Protein AF-X1U8H2-F1 (afdb_monomer)

Secondary structure (DSSP, 8-state):
-HHHHHHHHHIIIIIII-PPTT-TT-TTHHHHHHHHIIIIIIIHHHHHHHHHHHHHHHHHHHHHHHSSTTHHHHHHHHHHHHHHHHHHHHHTT---SSGGGHHHHHHHHHHHHHHHHHHHHHHHHHHHHSSSHHHHHHHHHHHHHHHHHHHHHHHH-TTSHHHHHHHHHGGG-HHHHHHHHHHHHHHHTHHHHHHHHHHHHHHHHHHHHHHHHHHHHHHTTTHHHHHHHHTHHHHHHHHHHHHHHTT--HHHHHHHHHHHT-

Mean predicted aligned error: 3.7 Å

Foldseek 3Di:
DQVVLVVQQCCCACPPVNHDRLALVRPSNVVNLVSCCVPLQPVVVVVLVCLQVVLLVQQLVCLPVPDPDRLSNVLLVQLLVQLVVLLVVLVVQLDDPDLVCNVVSLLSSLVSSLVSSLVVSQVSCCVRPVDCLLSQLLNLLQVLLNVLVVLVCQLQAPVHDLVVVLVVLCVVPDVSSVVSNVVSVVVSVPVSVVSLVVSCVRQCVRPNPSSNSSSSSSSCSNVSSVSVSSVQQSVLVSQLSVCNHVVHDVVSNVSSVSSNSD

Solvent-accessible surface area (backbone atoms only — not comparable to full-atom values): 12757 Å² total; per-residue (Å²): 109,24,72,63,22,40,55,50,33,47,46,49,29,46,69,70,68,64,42,62,78,45,34,74,86,46,85,32,38,67,50,22,54,53,10,34,53,56,42,62,38,52,42,46,54,52,50,55,49,49,56,47,53,50,26,36,51,52,18,26,56,43,13,54,74,76,34,84,70,59,50,35,38,47,49,52,55,52,46,44,55,49,10,48,53,27,12,60,57,12,54,79,56,48,65,68,97,44,74,93,43,38,62,62,17,51,49,47,15,47,52,49,13,47,53,47,38,50,55,52,38,42,53,51,20,35,75,67,64,76,35,58,36,55,20,55,5,22,47,38,20,30,52,41,42,53,50,42,50,57,54,48,46,47,57,67,31,73,88,31,68,58,32,45,50,26,59,59,29,44,80,77,34,68,69,46,23,51,54,42,46,52,50,51,57,61,57,61,49,56,59,50,51,49,46,51,54,51,31,44,54,52,5,31,74,49,36,37,73,44,9,38,30,36,10,50,34,26,39,48,28,37,41,64,37,52,51,53,59,58,50,45,36,53,53,26,42,42,50,27,38,50,34,46,49,68,66,52,62,68,70,57,38,58,51,23,54,58,49,39,73,100

Radius of gyration: 21.47 Å; Cα contacts (8 Å, |Δi|>4): 347; chains: 1; bounding box: 51×31×61 Å

Structure (mmCIF, N/CA/C/O backbone):
data_AF-X1U8H2-F1
#
_entry.id   AF-X1U8H2-F1
#
loop_
_atom_site.group_PDB
_atom_site.id
_atom_site.type_symbol
_atom_site.label_atom_id
_atom_site.label_alt_id
_atom_site.label_comp_id
_atom_site.label_asym_id
_atom_site.label_entity_id
_atom_site.label_seq_id
_atom_site.pdbx_PDB_ins_code
_atom_site.Cartn_x
_atom_site.Cartn_y
_atom_site.Cartn_z
_atom_site.occupancy
_atom_site.B_iso_or_equiv
_atom_site.auth_seq_id
_atom_site.auth_comp_id
_atom_site.auth_asym_id
_atom_site.auth_atom_id
_atom_site.pdbx_PDB_model_num
ATOM 1 N N . PHE A 1 1 ? -7.651 -17.122 9.909 1.00 93.56 1 PHE A N 1
ATOM 2 C CA . PHE A 1 1 ? -7.284 -17.336 11.320 1.00 93.56 1 PHE A CA 1
ATOM 3 C C . PHE A 1 1 ? -7.599 -16.071 12.105 1.00 93.56 1 PHE A C 1
ATOM 5 O O . PHE A 1 1 ? -8.637 -16.097 12.745 1.00 93.56 1 PHE A O 1
ATOM 12 N N . THR A 1 2 ? -6.837 -14.975 11.927 1.00 93.31 2 THR A N 1
ATOM 13 C CA . THR A 1 2 ? -7.058 -13.660 12.587 1.00 93.31 2 THR A CA 1
ATOM 14 C C . THR A 1 2 ? -8.527 -13.240 12.626 1.00 93.31 2 THR A C 1
ATOM 16 O O . THR A 1 2 ? -9.138 -13.312 13.679 1.00 93.31 2 THR A O 1
ATOM 19 N N . LYS A 1 3 ? -9.168 -13.002 11.473 1.00 94.81 3 LYS A N 1
ATOM 20 C CA . LYS A 1 3 ? -10.542 -12.471 11.436 1.00 94.81 3 LYS A CA 1
ATOM 21 C C . LYS A 1 3 ? -11.617 -13.350 12.091 1.00 94.81 3 LYS A C 1
ATOM 23 O O . LYS A 1 3 ? -12.703 -12.865 12.369 1.00 94.81 3 LYS A O 1
ATOM 28 N N . ALA A 1 4 ? -11.355 -14.640 12.316 1.00 96.31 4 ALA A N 1
ATOM 29 C CA . ALA A 1 4 ? -12.275 -15.485 13.079 1.00 96.31 4 ALA A CA 1
ATOM 30 C C . ALA A 1 4 ? -12.090 -15.315 14.597 1.00 96.31 4 ALA A C 1
ATOM 32 O O . ALA A 1 4 ? -13.070 -15.406 15.331 1.00 96.31 4 ALA A O 1
ATOM 33 N N . ALA A 1 5 ? -10.850 -15.098 15.048 1.00 95.56 5 ALA A N 1
ATOM 34 C CA . ALA A 1 5 ? -10.527 -14.813 16.441 1.00 95.56 5 ALA A CA 1
ATOM 35 C C . ALA A 1 5 ? -10.964 -13.392 16.820 1.00 95.56 5 ALA A C 1
ATOM 37 O O . ALA A 1 5 ? -11.770 -13.271 17.732 1.00 95.56 5 ALA A O 1
ATOM 38 N N . ASP A 1 6 ? -10.547 -12.397 16.039 1.00 95.25 6 ASP A N 1
ATOM 39 C CA . ASP A 1 6 ? -10.893 -10.969 16.124 1.00 95.25 6 ASP A CA 1
ATOM 40 C C . ASP A 1 6 ? -12.413 -10.760 16.286 1.00 95.25 6 ASP A C 1
ATOM 42 O O . ASP A 1 6 ? -12.907 -10.408 17.356 1.00 95.25 6 ASP A O 1
ATOM 46 N N . VAL A 1 7 ? -13.212 -11.177 15.291 1.00 96.38 7 VAL A N 1
ATOM 47 C CA . VAL A 1 7 ? -14.681 -11.032 15.334 1.00 96.38 7 VAL A CA 1
ATOM 48 C C . VAL A 1 7 ? -15.305 -11.729 16.552 1.00 96.38 7 VAL A C 1
ATOM 50 O O . VAL A 1 7 ? -16.282 -11.235 17.116 1.00 96.38 7 VAL A O 1
ATOM 53 N N . GLY A 1 8 ? -14.778 -12.886 16.959 1.00 96.69 8 GLY A N 1
ATOM 54 C CA . GLY A 1 8 ? -15.274 -13.609 18.130 1.00 96.69 8 GLY A CA 1
ATOM 55 C C . GLY A 1 8 ? -14.923 -12.913 19.446 1.00 96.69 8 GLY A C 1
ATOM 56 O O . GLY A 1 8 ? -15.779 -12.813 20.330 1.00 96.69 8 GLY A O 1
ATOM 57 N N . ALA A 1 9 ? -13.684 -12.430 19.566 1.00 96.25 9 ALA A N 1
ATOM 58 C CA . ALA A 1 9 ? -13.179 -11.711 20.724 1.00 96.25 9 ALA A CA 1
ATOM 59 C C . ALA A 1 9 ? -13.968 -10.415 20.928 1.00 96.25 9 ALA A C 1
ATOM 61 O O . ALA A 1 9 ? -14.499 -10.191 22.019 1.00 96.25 9 ALA A O 1
ATOM 62 N N . ASP A 1 10 ? -14.134 -9.638 19.863 1.00 96.19 10 ASP A N 1
ATOM 63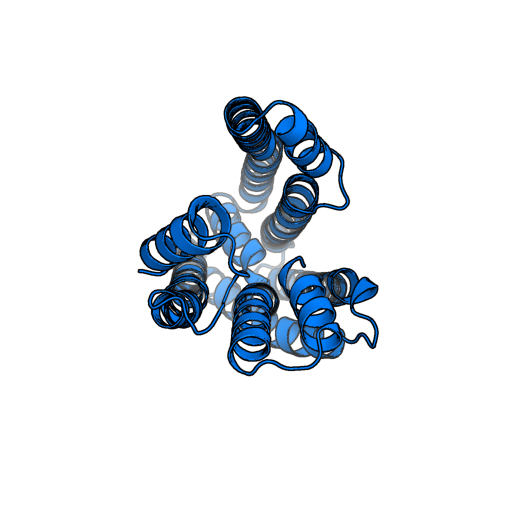 C CA . ASP A 1 10 ? -14.764 -8.326 19.898 1.00 96.19 10 ASP A CA 1
ATOM 64 C C . ASP A 1 10 ? -16.269 -8.383 20.143 1.00 96.19 10 ASP A C 1
ATOM 66 O O . ASP A 1 10 ? -16.792 -7.646 20.984 1.00 96.19 10 ASP A O 1
ATOM 70 N N . LEU A 1 11 ? -16.993 -9.275 19.460 1.00 96.06 11 LEU A N 1
ATOM 71 C CA . LEU A 1 11 ? -18.442 -9.377 19.645 1.00 96.06 11 LEU A CA 1
ATOM 72 C C . LEU A 1 11 ? -18.790 -9.838 21.064 1.00 96.06 11 LEU A C 1
ATOM 74 O O . LEU A 1 11 ? -19.571 -9.182 21.755 1.00 96.06 11 LEU A O 1
ATOM 78 N N . VAL A 1 12 ? -18.192 -10.936 21.531 1.00 96.88 12 VAL A N 1
ATOM 79 C CA . VAL A 1 12 ? -18.520 -11.473 22.859 1.00 96.88 12 VAL A CA 1
ATOM 80 C C . VAL A 1 12 ? -17.952 -10.579 23.962 1.00 96.88 12 VAL A C 1
ATOM 82 O O . VAL A 1 12 ? -18.632 -10.320 24.953 1.00 96.88 12 VAL A O 1
ATOM 85 N N . GLY A 1 13 ? -16.730 -10.070 23.797 1.00 96.06 13 GLY A N 1
ATOM 86 C CA . GLY A 1 13 ? -16.070 -9.217 24.781 1.00 96.06 13 GLY A CA 1
ATOM 87 C C . GLY A 1 13 ? -16.738 -7.851 24.912 1.00 96.06 13 GLY A C 1
ATOM 88 O O . GLY A 1 13 ? -17.293 -7.525 25.965 1.00 96.06 13 GLY A O 1
ATOM 89 N N . LYS A 1 14 ? -16.724 -7.060 23.835 1.00 96.00 14 LYS A N 1
ATOM 90 C CA . LYS A 1 14 ? -17.130 -5.647 23.868 1.00 96.00 14 LYS A CA 1
ATOM 91 C C . LYS A 1 14 ? -18.646 -5.480 23.824 1.00 96.00 14 LYS A C 1
ATOM 93 O O . LYS A 1 14 ? -19.180 -4.635 24.539 1.00 96.00 14 LYS A O 1
ATOM 98 N N . VAL A 1 15 ? -19.349 -6.264 23.000 1.00 95.44 15 VAL A N 1
ATOM 99 C CA . VAL A 1 15 ? -20.791 -6.061 22.751 1.00 95.44 15 VAL A CA 1
ATOM 100 C C . VAL A 1 15 ? -21.670 -6.832 23.736 1.00 95.44 15 VAL A C 1
A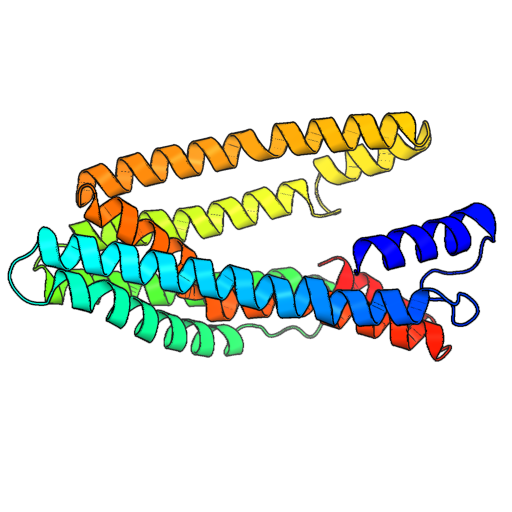TOM 102 O O . VAL A 1 15 ? -22.639 -6.268 24.244 1.00 95.44 15 VAL A O 1
ATOM 105 N N . GLU A 1 16 ? -21.359 -8.098 24.021 1.00 96.12 16 GLU A N 1
ATOM 106 C CA . GLU A 1 16 ? -22.197 -8.939 24.892 1.00 96.12 16 GLU A CA 1
ATOM 107 C C . GLU A 1 16 ? -21.811 -8.839 26.374 1.00 96.12 16 GLU A C 1
ATOM 109 O O . GLU A 1 16 ? -22.672 -8.607 27.225 1.00 96.12 16 GLU A O 1
ATOM 114 N N . ALA A 1 17 ? -20.525 -9.012 26.697 1.00 95.75 17 ALA A N 1
ATOM 115 C CA . ALA A 1 17 ? -20.037 -9.044 28.076 1.00 95.75 17 ALA A CA 1
ATOM 116 C C . ALA A 1 17 ? -19.679 -7.657 28.640 1.00 95.75 17 ALA A C 1
ATOM 118 O O . ALA A 1 17 ? -19.602 -7.501 29.861 1.00 95.75 17 ALA A O 1
ATOM 119 N N . GLY A 1 18 ? -19.457 -6.660 27.776 1.00 95.12 18 GLY A N 1
ATOM 120 C CA . GLY A 1 18 ? -19.079 -5.299 28.166 1.00 95.12 18 GLY A CA 1
ATOM 121 C C . GLY A 1 18 ? -17.711 -5.211 28.851 1.00 95.12 18 GLY A C 1
ATOM 122 O O . GLY A 1 18 ? -17.511 -4.350 29.711 1.00 95.12 18 GLY A O 1
ATOM 123 N N . ILE A 1 19 ? -16.794 -6.125 28.527 1.00 96.12 19 ILE A N 1
ATOM 124 C CA . ILE A 1 19 ? -15.397 -6.076 28.978 1.00 96.12 19 ILE A CA 1
ATOM 125 C C . ILE A 1 19 ? -14.537 -5.313 27.954 1.00 96.12 19 ILE A C 1
ATOM 127 O O . ILE A 1 19 ? -14.945 -5.212 26.794 1.00 96.12 19 ILE A O 1
ATOM 131 N N . PRO A 1 20 ? -13.385 -4.749 28.367 1.00 95.00 20 PRO A N 1
ATOM 132 C CA . PRO A 1 20 ? -12.454 -4.102 27.445 1.00 95.00 20 PRO A CA 1
ATOM 133 C C . PRO A 1 20 ? -12.028 -5.007 26.278 1.00 95.00 20 PRO A C 1
ATOM 135 O O . PRO A 1 20 ? -12.061 -6.236 26.376 1.00 95.00 20 PRO A O 1
ATOM 138 N N . GLU A 1 21 ? -11.624 -4.372 25.181 1.00 95.12 21 GLU A N 1
ATOM 139 C CA . GLU A 1 21 ? -10.883 -5.012 24.087 1.00 95.12 21 GLU A CA 1
ATOM 140 C C . GLU A 1 21 ? -9.570 -5.596 24.616 1.00 95.12 21 GLU A C 1
ATOM 142 O O . GLU A 1 21 ? -9.026 -5.042 25.561 1.00 95.12 21 GLU A O 1
ATOM 147 N N . ASP A 1 22 ? -9.101 -6.725 24.077 1.00 96.31 22 ASP A N 1
ATOM 148 C CA . ASP A 1 22 ? -7.906 -7.449 24.556 1.00 96.31 22 ASP A CA 1
ATOM 149 C C . ASP A 1 22 ? -7.898 -7.872 26.040 1.00 96.31 22 ASP A C 1
ATOM 151 O O . ASP A 1 22 ? -6.854 -8.203 26.614 1.00 96.31 22 ASP A O 1
ATOM 155 N N . ASP A 1 23 ? -9.058 -7.909 26.698 1.00 96.81 23 ASP A N 1
ATOM 156 C CA . ASP A 1 23 ? -9.115 -8.276 28.110 1.00 96.81 23 ASP A CA 1
ATOM 157 C C . ASP A 1 23 ? -8.651 -9.734 28.340 1.00 96.81 23 ASP A C 1
ATOM 159 O O . ASP A 1 23 ? -9.172 -10.665 27.713 1.00 96.81 23 ASP A O 1
ATOM 163 N N . PRO A 1 24 ? -7.754 -9.996 29.313 1.00 96.56 24 PRO A N 1
ATOM 164 C CA . PRO A 1 24 ? -7.183 -11.328 29.537 1.00 96.56 24 PRO A CA 1
ATOM 165 C C . PRO A 1 24 ? -8.201 -12.381 30.012 1.00 96.56 24 PRO A C 1
ATOM 167 O O . PRO A 1 24 ? -7.875 -13.566 30.104 1.00 96.56 24 PRO A O 1
ATOM 170 N N . ARG A 1 25 ? -9.431 -11.983 30.361 1.00 97.38 25 ARG A N 1
ATOM 171 C CA . ARG A 1 25 ? -10.546 -12.895 30.672 1.00 97.38 25 ARG A CA 1
ATOM 172 C C . ARG A 1 25 ? -11.165 -13.502 29.415 1.00 97.38 25 ARG A C 1
ATOM 174 O O . ARG A 1 25 ? -11.852 -14.518 29.527 1.00 97.38 25 ARG A O 1
ATOM 181 N N . ASN A 1 26 ? -10.963 -12.891 28.251 1.00 97.69 26 ASN A N 1
ATOM 182 C CA . ASN A 1 26 ? -11.510 -13.359 26.990 1.00 97.69 26 ASN A CA 1
ATOM 183 C C . ASN A 1 26 ? -10.578 -14.422 26.370 1.00 97.69 26 ASN A C 1
ATOM 185 O O . ASN A 1 26 ? -9.440 -14.117 26.013 1.00 97.69 26 ASN A O 1
ATOM 189 N N . PRO A 1 27 ? -11.030 -15.682 26.213 1.00 96.94 27 PRO A N 1
ATOM 190 C CA . PRO A 1 27 ? -10.173 -16.768 25.739 1.00 96.94 27 PRO A CA 1
ATOM 191 C C . PRO A 1 27 ? -9.756 -16.629 24.266 1.00 96.94 27 PRO A C 1
ATOM 193 O O . PRO A 1 27 ? -8.868 -17.358 23.826 1.00 96.94 27 PRO A O 1
ATOM 196 N N . ALA A 1 28 ? -10.391 -15.734 23.502 1.00 97.44 28 ALA A N 1
ATOM 197 C CA . ALA A 1 28 ? -10.074 -15.509 22.096 1.00 97.44 28 ALA A CA 1
ATOM 198 C C . ALA A 1 28 ? -8.883 -14.557 21.882 1.00 97.44 28 ALA A C 1
ATOM 200 O O . ALA A 1 28 ? -8.245 -14.650 20.838 1.00 97.44 28 ALA A O 1
ATOM 201 N N . VAL A 1 29 ? -8.517 -13.729 22.869 1.00 97.00 29 VAL A N 1
ATOM 202 C CA . VAL A 1 29 ? -7.510 -12.652 22.717 1.00 97.00 29 VAL A CA 1
ATOM 203 C C . VAL A 1 29 ? -6.130 -13.179 22.325 1.00 97.00 29 VAL A C 1
ATOM 205 O O . VAL A 1 29 ? -5.457 -12.612 21.473 1.00 97.00 29 VAL A O 1
ATOM 208 N N . ILE A 1 30 ? -5.712 -14.330 22.861 1.00 97.94 30 ILE A N 1
ATOM 209 C CA . ILE A 1 30 ? -4.441 -14.944 22.445 1.00 97.94 30 ILE A CA 1
ATOM 210 C C . ILE A 1 30 ? -4.477 -15.346 20.967 1.00 97.94 30 ILE A C 1
ATOM 212 O O . ILE A 1 30 ? -3.484 -15.191 20.264 1.00 97.94 30 ILE A O 1
ATOM 216 N N . ALA A 1 31 ? -5.601 -15.884 20.489 1.00 97.56 31 ALA A N 1
ATOM 217 C CA . ALA A 1 31 ? -5.742 -16.255 19.085 1.00 97.56 31 ALA A CA 1
ATOM 218 C C . ALA A 1 31 ? -5.853 -15.023 18.177 1.00 97.56 31 ALA A C 1
ATOM 220 O O . ALA A 1 31 ? -5.446 -15.105 17.022 1.00 97.56 31 ALA A O 1
ATOM 221 N N . ASP A 1 32 ? -6.375 -13.918 18.700 1.00 97.25 32 ASP A N 1
ATOM 222 C CA . ASP A 1 32 ? -6.458 -12.637 18.010 1.00 97.25 32 ASP A CA 1
ATOM 223 C C . ASP A 1 32 ? -5.061 -12.072 17.741 1.00 97.25 32 ASP A C 1
ATOM 225 O O . ASP A 1 32 ? -4.604 -12.081 16.602 1.00 97.25 32 ASP A O 1
ATOM 229 N N . ASN A 1 33 ? -4.290 -11.845 18.811 1.00 96.69 33 ASN A N 1
ATOM 230 C CA . ASN A 1 33 ? -2.924 -11.315 18.738 1.00 96.69 33 ASN A CA 1
ATOM 231 C C . ASN A 1 33 ? -1.976 -12.245 17.943 1.00 96.69 33 ASN A C 1
ATOM 233 O O . ASN A 1 33 ? -1.147 -11.817 17.136 1.00 96.69 33 ASN A O 1
ATOM 237 N N . VAL A 1 34 ? -2.096 -13.572 18.112 1.00 98.00 34 VAL A N 1
ATOM 238 C CA . VAL A 1 34 ? -1.373 -14.536 17.252 1.00 98.00 34 VAL A CA 1
ATOM 239 C C . VAL A 1 34 ? -1.808 -14.395 15.794 1.00 98.00 34 VAL A C 1
ATOM 241 O O . VAL A 1 34 ? -0.999 -14.560 14.879 1.00 98.00 34 VAL A O 1
ATOM 244 N N . GLY A 1 35 ? -3.085 -14.116 15.572 1.00 96.56 35 GLY A N 1
ATOM 245 C CA . GLY A 1 35 ? -3.668 -13.899 14.268 1.00 96.56 35 GLY A CA 1
ATOM 246 C C . GLY A 1 35 ? -3.012 -12.768 13.498 1.00 96.56 35 GLY A C 1
ATOM 247 O O . GLY A 1 35 ? -2.728 -12.996 12.323 1.00 96.56 35 GLY A O 1
ATOM 248 N N . ASP A 1 36 ? -2.721 -11.627 14.111 1.00 95.19 36 ASP A N 1
ATOM 249 C CA . ASP A 1 36 ? -2.144 -10.478 13.386 1.00 95.19 36 ASP A CA 1
ATOM 250 C C . ASP A 1 36 ? -0.726 -10.795 12.914 1.00 95.19 36 ASP A C 1
ATOM 252 O O . ASP A 1 36 ? -0.325 -10.481 11.797 1.00 95.19 36 ASP A O 1
ATOM 256 N N . ASN A 1 37 ? 0.026 -11.563 13.703 1.00 96.19 37 ASN A N 1
ATOM 257 C CA . ASN A 1 37 ? 1.333 -12.065 13.282 1.00 96.19 37 ASN A CA 1
ATOM 258 C C . ASN A 1 37 ? 1.220 -13.067 12.113 1.00 96.19 37 ASN A C 1
ATOM 260 O O . ASN A 1 37 ? 2.049 -13.083 11.199 1.00 96.19 37 ASN A O 1
ATOM 264 N N . VAL A 1 38 ? 0.206 -13.935 12.129 1.00 96.25 38 VAL A N 1
ATOM 265 C CA . VAL A 1 38 ? 0.021 -14.988 11.114 1.00 96.25 38 VAL A CA 1
ATOM 266 C C . VAL A 1 38 ? -0.568 -14.443 9.811 1.00 96.25 38 VAL A C 1
ATOM 268 O O . VAL A 1 38 ? -0.161 -14.864 8.729 1.00 96.25 38 VAL A O 1
ATOM 271 N N . GLY A 1 39 ? -1.560 -13.566 9.897 1.00 92.94 39 GLY A N 1
ATOM 272 C CA . GLY A 1 39 ? -2.249 -12.983 8.750 1.00 92.94 39 GLY A CA 1
ATOM 273 C C . GLY A 1 39 ? -1.571 -11.703 8.301 1.00 92.94 39 GLY A C 1
ATOM 274 O O . GLY A 1 39 ? -1.016 -11.642 7.203 1.00 92.94 39 GLY A O 1
ATOM 275 N N . ASP A 1 40 ? -1.585 -10.719 9.184 1.00 92.88 40 ASP A N 1
ATOM 276 C CA . ASP A 1 40 ? -1.332 -9.326 8.838 1.00 92.88 40 ASP A CA 1
ATOM 277 C C . ASP A 1 40 ? 0.171 -9.044 8.711 1.00 92.88 40 ASP A C 1
ATOM 279 O O . ASP A 1 40 ? 0.553 -8.158 7.964 1.00 92.88 40 ASP A O 1
ATOM 283 N N . ILE A 1 41 ? 1.042 -9.864 9.317 1.00 93.25 41 ILE A N 1
ATOM 284 C CA . ILE A 1 41 ? 2.493 -9.853 9.063 1.00 93.25 41 ILE A CA 1
ATOM 285 C C . ILE A 1 41 ? 2.900 -10.920 8.042 1.00 93.25 41 ILE A C 1
ATOM 287 O O . ILE A 1 41 ? 3.398 -10.596 6.962 1.00 93.25 41 ILE A O 1
ATOM 291 N N . ALA A 1 42 ? 2.736 -12.210 8.359 1.00 95.44 42 ALA A N 1
ATOM 292 C CA . ALA A 1 42 ? 3.293 -13.269 7.511 1.00 95.44 42 ALA A CA 1
ATOM 293 C C . ALA A 1 42 ? 2.578 -13.387 6.153 1.00 95.44 42 ALA A C 1
ATOM 295 O O . ALA A 1 42 ? 3.237 -13.598 5.131 1.00 95.44 42 ALA A O 1
ATOM 296 N N . GLY A 1 43 ? 1.251 -13.230 6.128 1.00 94.25 43 GLY A N 1
ATOM 297 C CA . GLY A 1 43 ? 0.458 -13.238 4.899 1.00 94.25 43 GLY A CA 1
ATOM 298 C C . GLY A 1 43 ? 0.759 -12.032 4.013 1.00 94.25 43 GLY A C 1
ATOM 299 O O . GLY A 1 43 ? 1.110 -12.213 2.848 1.00 94.25 43 GLY A O 1
ATOM 300 N N . MET A 1 44 ? 0.709 -10.822 4.578 1.00 94.31 44 MET A N 1
ATOM 301 C CA . MET A 1 44 ? 1.044 -9.578 3.867 1.00 94.31 44 MET A CA 1
ATOM 302 C C . MET A 1 44 ? 2.480 -9.588 3.323 1.00 94.31 44 MET A C 1
ATOM 304 O O . MET A 1 44 ? 2.712 -9.248 2.162 1.00 94.31 44 MET A O 1
ATOM 308 N N . GLY A 1 45 ? 3.449 -10.060 4.113 1.00 93.25 45 GLY A N 1
ATOM 309 C CA . GLY A 1 45 ? 4.836 -10.189 3.667 1.00 93.25 45 GLY A CA 1
ATOM 310 C C . GLY A 1 45 ? 4.994 -11.125 2.462 1.00 93.25 45 GLY A C 1
ATOM 311 O O . GLY A 1 45 ? 5.752 -10.821 1.538 1.00 93.25 45 GLY A O 1
ATOM 312 N N . ALA A 1 46 ? 4.263 -12.244 2.439 1.00 96.06 46 ALA A N 1
ATOM 313 C CA . ALA A 1 46 ? 4.265 -13.173 1.310 1.00 96.06 46 ALA A CA 1
ATOM 314 C C . ALA A 1 46 ? 3.557 -12.599 0.069 1.00 96.06 46 ALA A C 1
ATOM 316 O O . ALA A 1 46 ? 4.055 -12.785 -1.042 1.00 96.06 46 ALA A O 1
ATOM 317 N N . ASP A 1 47 ? 2.443 -11.887 0.254 1.00 95.81 47 ASP A N 1
ATOM 318 C CA . ASP A 1 47 ? 1.690 -11.215 -0.816 1.00 95.81 47 ASP A CA 1
ATOM 319 C C . ASP A 1 47 ? 2.557 -10.166 -1.531 1.00 95.81 47 ASP A C 1
ATOM 321 O O . ASP A 1 47 ? 2.786 -10.222 -2.744 1.00 95.81 47 ASP A O 1
ATOM 325 N N . LEU A 1 48 ? 3.172 -9.269 -0.760 1.00 94.44 48 LEU A N 1
ATOM 326 C CA . LEU A 1 48 ? 4.036 -8.227 -1.308 1.00 94.44 48 LEU A CA 1
ATOM 327 C C . LEU A 1 48 ? 5.309 -8.805 -1.948 1.00 94.44 48 LEU A C 1
ATOM 329 O O . LEU A 1 48 ? 5.769 -8.288 -2.971 1.00 94.44 48 LEU A O 1
ATOM 333 N N . PHE A 1 49 ? 5.861 -9.897 -1.407 1.00 94.88 49 PHE A N 1
ATOM 334 C CA . PHE A 1 49 ? 6.963 -10.621 -2.046 1.00 94.88 49 PHE A CA 1
ATOM 335 C C . PHE A 1 49 ? 6.562 -11.188 -3.414 1.00 94.88 49 PHE A C 1
ATOM 337 O O . PHE A 1 49 ? 7.310 -11.015 -4.381 1.00 94.88 49 PHE A O 1
ATOM 344 N N . GLU A 1 50 ? 5.397 -11.834 -3.512 1.00 97.12 50 GLU A N 1
ATOM 345 C CA . GLU A 1 50 ? 4.877 -12.379 -4.770 1.00 97.12 50 GLU A CA 1
ATOM 346 C C . GLU A 1 50 ? 4.659 -11.267 -5.796 1.00 97.12 50 GLU A C 1
ATOM 348 O O . GLU A 1 50 ? 5.225 -11.338 -6.888 1.00 97.12 50 GLU A O 1
ATOM 353 N N . SER A 1 51 ? 3.981 -10.184 -5.409 1.00 96.94 51 SER A N 1
ATOM 354 C CA . SER A 1 51 ? 3.737 -9.024 -6.272 1.00 96.94 51 SER A CA 1
ATOM 355 C C . SER A 1 51 ? 5.043 -8.412 -6.799 1.00 96.94 51 SER A C 1
ATOM 357 O O . SER A 1 51 ? 5.179 -8.086 -7.987 1.00 96.94 51 SER A O 1
ATOM 359 N N . TYR A 1 52 ? 6.053 -8.284 -5.933 1.00 96.19 52 TYR A N 1
ATOM 360 C CA . TYR A 1 52 ? 7.356 -7.728 -6.292 1.00 96.19 52 TYR A CA 1
ATOM 361 C C . TYR A 1 52 ? 8.118 -8.620 -7.265 1.00 96.19 52 TYR A C 1
ATOM 363 O O . TYR A 1 52 ? 8.519 -8.167 -8.341 1.00 96.19 52 TYR A O 1
ATOM 371 N N . VAL A 1 53 ? 8.277 -9.899 -6.927 1.00 97.38 53 VAL A N 1
ATOM 372 C CA . VAL A 1 53 ? 8.971 -10.871 -7.778 1.00 97.38 53 VAL A CA 1
ATOM 373 C C . VAL A 1 53 ? 8.229 -11.057 -9.101 1.00 97.38 53 VAL A C 1
ATOM 375 O O . VAL A 1 53 ? 8.863 -11.053 -10.157 1.00 97.38 53 VAL A O 1
ATOM 378 N N . GLY A 1 54 ? 6.899 -11.134 -9.072 1.00 98.06 54 GLY A N 1
ATOM 379 C CA . GLY A 1 54 ? 6.042 -11.242 -10.249 1.00 98.06 54 GLY A CA 1
ATOM 380 C C . GLY A 1 54 ? 6.223 -10.067 -11.209 1.00 98.06 54 GLY A C 1
ATOM 381 O O . GLY A 1 54 ? 6.430 -10.274 -12.408 1.00 98.06 54 GLY A O 1
ATOM 382 N N . SER A 1 55 ? 6.244 -8.831 -10.698 1.00 97.75 55 SER A N 1
ATOM 383 C CA . SER A 1 55 ? 6.470 -7.635 -11.527 1.00 97.75 55 SER A CA 1
ATOM 384 C C . SER A 1 55 ? 7.867 -7.606 -12.170 1.00 97.75 55 SER A C 1
ATOM 386 O O . SER A 1 55 ? 8.003 -7.266 -13.354 1.00 97.75 55 SER A O 1
ATOM 388 N N . ILE A 1 56 ? 8.904 -8.021 -11.432 1.00 98.19 56 ILE A N 1
ATOM 389 C CA . ILE A 1 56 ?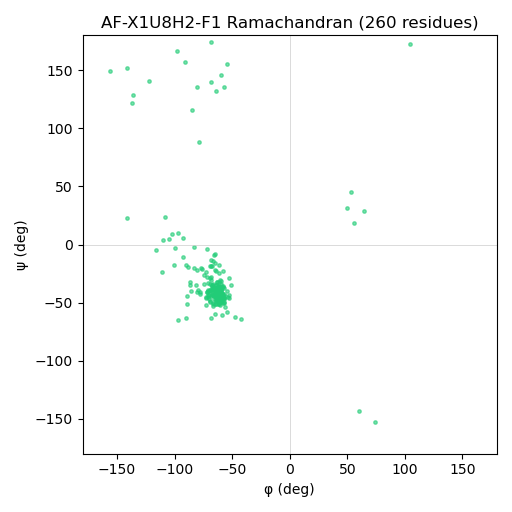 10.287 -8.102 -11.923 1.00 98.19 56 ILE A CA 1
ATOM 390 C C . ILE A 1 56 ? 10.406 -9.177 -13.004 1.00 98.19 56 ILE A C 1
ATOM 392 O O . ILE A 1 56 ? 10.911 -8.888 -14.089 1.00 98.19 56 ILE A O 1
ATOM 396 N N . ILE A 1 57 ? 9.908 -10.390 -12.747 1.00 98.06 57 ILE A N 1
ATOM 397 C CA . ILE A 1 57 ? 9.953 -11.506 -13.703 1.00 98.06 57 ILE A CA 1
ATOM 398 C C . ILE A 1 57 ? 9.170 -11.157 -14.972 1.00 98.06 57 ILE A C 1
ATOM 400 O O . ILE A 1 57 ? 9.676 -11.362 -16.074 1.00 98.06 57 ILE A O 1
ATOM 404 N N . SER A 1 58 ? 7.975 -10.574 -14.839 1.00 97.81 58 SER A N 1
ATOM 405 C CA . SER A 1 58 ? 7.167 -10.118 -15.977 1.00 97.81 58 SER A CA 1
ATOM 406 C C . SER A 1 58 ? 7.935 -9.114 -16.844 1.00 97.81 58 SER A C 1
ATOM 408 O O . SER A 1 58 ? 8.035 -9.272 -18.066 1.00 97.81 58 SER A O 1
ATOM 410 N N . SER A 1 59 ? 8.580 -8.134 -16.203 1.00 97.69 59 SER A N 1
ATOM 411 C CA . SER A 1 59 ? 9.430 -7.158 -16.890 1.00 97.69 59 SER A CA 1
ATOM 412 C C . SER A 1 59 ? 10.636 -7.813 -17.560 1.00 97.69 59 SER A C 1
ATOM 414 O O . SER A 1 59 ? 10.949 -7.476 -18.697 1.00 97.69 59 SER A O 1
ATOM 416 N N . MET A 1 60 ? 11.292 -8.777 -16.909 1.00 98.12 60 MET A N 1
ATOM 417 C CA . MET A 1 60 ? 12.431 -9.504 -17.476 1.00 98.12 60 MET A CA 1
ATOM 418 C C . MET A 1 60 ? 12.043 -10.313 -18.714 1.00 98.12 60 MET A C 1
ATOM 420 O O . MET A 1 60 ? 12.749 -10.254 -19.719 1.00 98.12 60 MET A O 1
ATOM 424 N N . ILE A 1 61 ? 10.925 -11.043 -18.666 1.00 97.69 61 ILE A N 1
ATOM 425 C CA . ILE A 1 61 ? 10.443 -11.851 -19.795 1.00 97.69 61 ILE A CA 1
ATOM 426 C C . ILE A 1 61 ? 10.154 -10.946 -20.994 1.00 97.69 61 ILE A C 1
ATOM 428 O O . ILE A 1 61 ? 10.675 -11.180 -22.084 1.00 97.69 61 ILE A O 1
ATOM 432 N N . LEU A 1 62 ? 9.390 -9.868 -20.795 1.00 96.88 62 LEU A N 1
ATOM 433 C CA . LEU A 1 62 ? 9.114 -8.901 -21.860 1.00 96.88 62 LEU A CA 1
ATOM 434 C C . LEU A 1 62 ? 10.390 -8.203 -22.340 1.00 96.88 62 LEU A C 1
ATOM 436 O O . LEU A 1 62 ? 10.570 -7.994 -23.537 1.00 96.88 62 LEU A O 1
ATOM 440 N N . GLY A 1 63 ? 11.298 -7.884 -21.421 1.00 96.19 63 GLY A N 1
ATOM 441 C CA . GLY A 1 63 ? 12.582 -7.263 -21.712 1.00 96.19 63 GLY A CA 1
ATOM 442 C C . GLY A 1 63 ? 13.476 -8.127 -22.598 1.00 96.19 63 GLY A C 1
ATOM 443 O O . GLY A 1 63 ? 14.085 -7.604 -23.527 1.00 96.19 63 GLY A O 1
ATOM 444 N N . GLY A 1 64 ? 13.524 -9.437 -22.348 1.00 95.75 64 GLY A N 1
ATOM 445 C CA . GLY A 1 64 ? 14.291 -10.395 -23.149 1.00 95.75 64 GLY A CA 1
ATOM 446 C C . GLY A 1 64 ? 13.683 -10.692 -24.522 1.00 95.75 64 GLY A C 1
ATOM 447 O O . GLY A 1 64 ? 14.407 -11.082 -25.432 1.00 95.75 64 GLY A O 1
ATOM 448 N N . LEU A 1 65 ? 12.372 -10.492 -24.690 1.00 95.25 65 LEU A N 1
ATOM 449 C CA . LEU A 1 65 ? 11.685 -10.671 -25.974 1.00 95.25 65 LEU A CA 1
ATOM 450 C C . LEU A 1 65 ? 11.730 -9.417 -26.858 1.00 95.25 65 LEU A C 1
ATOM 452 O O . LEU A 1 65 ? 11.765 -9.531 -28.080 1.00 95.25 65 LEU A O 1
ATOM 456 N N . LEU A 1 66 ? 11.681 -8.228 -26.253 1.00 94.25 66 LEU A N 1
ATOM 457 C CA . LEU A 1 66 ? 11.491 -6.961 -26.970 1.00 94.25 66 LEU A CA 1
ATOM 458 C C . LEU A 1 66 ? 12.784 -6.172 -27.199 1.00 94.25 66 LEU A C 1
ATOM 460 O O . LEU A 1 66 ? 12.801 -5.275 -28.040 1.00 94.25 66 LEU A O 1
ATOM 464 N N . PHE A 1 67 ? 13.858 -6.469 -26.464 1.00 92.56 67 PHE A N 1
ATOM 465 C CA . PHE A 1 67 ? 15.133 -5.768 -26.594 1.00 92.56 67 PHE A CA 1
ATOM 466 C C . PHE A 1 67 ? 16.265 -6.729 -26.936 1.00 92.56 67 PHE A C 1
ATOM 468 O O . PHE A 1 67 ? 16.374 -7.813 -26.378 1.00 92.56 67 PHE A O 1
ATOM 475 N N . GLU A 1 68 ? 17.167 -6.280 -27.806 1.00 85.62 68 GLU A N 1
ATOM 476 C CA . GLU A 1 68 ? 18.406 -7.005 -28.079 1.00 85.62 68 GLU A CA 1
ATOM 477 C C . GLU A 1 68 ? 19.349 -6.984 -26.866 1.00 85.62 68 GLU A C 1
ATOM 479 O O . GLU A 1 68 ? 19.529 -5.951 -26.205 1.00 85.62 68 GLU A O 1
ATOM 484 N N . GLY A 1 69 ? 19.992 -8.125 -26.609 1.00 88.12 69 GLY A N 1
ATOM 485 C CA . GLY A 1 69 ? 20.925 -8.307 -25.500 1.00 88.12 69 GLY A CA 1
ATOM 486 C C . GLY A 1 69 ? 20.229 -8.408 -24.140 1.00 88.12 69 GLY A C 1
ATOM 487 O O . GLY A 1 69 ? 19.091 -8.847 -24.026 1.00 88.12 69 GLY A O 1
ATOM 488 N N . THR A 1 70 ? 20.930 -8.016 -23.076 1.00 92.69 70 THR A N 1
ATOM 489 C CA . THR A 1 70 ? 20.464 -8.205 -21.690 1.00 92.69 70 THR A CA 1
ATOM 490 C C . THR A 1 70 ? 19.842 -6.956 -21.069 1.00 92.69 70 THR A C 1
ATOM 492 O O . THR A 1 70 ? 19.347 -7.021 -19.947 1.00 92.69 70 THR A O 1
ATOM 495 N N . LYS A 1 71 ? 19.822 -5.813 -21.768 1.00 93.38 71 LYS A N 1
ATOM 496 C CA . LYS A 1 71 ? 19.410 -4.514 -21.197 1.00 93.38 71 LYS A CA 1
ATOM 497 C C . LYS A 1 71 ? 17.981 -4.504 -20.634 1.00 93.38 71 LYS A C 1
ATOM 499 O O . LYS A 1 71 ? 17.772 -3.991 -19.538 1.00 93.38 71 LYS A O 1
ATOM 504 N N . GLY A 1 72 ? 17.024 -5.120 -21.335 1.00 93.44 72 GLY A N 1
ATOM 505 C CA . GLY A 1 72 ? 15.630 -5.236 -20.885 1.00 93.44 72 GLY A CA 1
ATOM 506 C C . GLY A 1 72 ? 15.454 -6.169 -19.683 1.00 93.44 72 GLY A C 1
ATOM 507 O O . GLY A 1 72 ? 14.582 -5.958 -18.852 1.00 93.44 72 GLY A O 1
ATOM 508 N N . VAL A 1 73 ? 16.320 -7.174 -19.550 1.00 97.19 73 VAL A N 1
ATOM 509 C CA . VAL A 1 73 ? 16.320 -8.101 -18.408 1.00 97.19 73 VAL A CA 1
ATOM 510 C C . VAL A 1 73 ? 17.010 -7.470 -17.195 1.00 97.19 73 VAL A C 1
ATOM 512 O O . VAL A 1 73 ? 16.555 -7.614 -16.064 1.00 97.19 73 VAL A O 1
ATOM 515 N N . MET A 1 74 ? 18.104 -6.739 -17.419 1.00 96.88 74 MET A N 1
ATOM 516 C CA . MET A 1 74 ? 18.912 -6.140 -16.355 1.00 96.88 74 MET A CA 1
ATOM 517 C C . MET A 1 74 ? 18.252 -4.925 -15.707 1.00 96.88 74 MET A C 1
ATOM 519 O O . MET A 1 74 ? 18.442 -4.711 -14.513 1.00 96.88 74 MET A O 1
ATOM 523 N N . PHE A 1 75 ? 17.491 -4.125 -16.457 1.00 97.69 75 PHE A N 1
ATOM 524 C CA . PHE A 1 75 ? 16.881 -2.906 -15.923 1.00 97.69 75 PHE A CA 1
ATOM 525 C C . PHE A 1 75 ? 15.996 -3.143 -14.682 1.00 97.69 75 PHE A C 1
ATOM 527 O O . PHE A 1 75 ? 16.275 -2.503 -13.668 1.00 97.69 75 PHE A O 1
ATOM 534 N N . PRO A 1 76 ? 14.984 -4.039 -14.685 1.00 97.88 76 PRO A N 1
ATOM 535 C CA . PRO A 1 76 ? 14.146 -4.252 -13.501 1.00 97.88 76 PRO A CA 1
ATOM 536 C C . PRO A 1 76 ? 14.937 -4.806 -12.304 1.00 97.88 76 PRO A C 1
ATOM 538 O O . PRO A 1 76 ? 14.651 -4.432 -11.172 1.00 97.88 76 PRO A O 1
ATOM 541 N N . LEU A 1 77 ? 15.978 -5.617 -12.536 1.00 97.75 77 LEU A N 1
ATOM 542 C CA . LEU A 1 77 ? 16.859 -6.130 -11.476 1.00 97.75 77 LEU A CA 1
ATOM 543 C C . LEU A 1 77 ? 17.708 -5.024 -10.836 1.00 97.75 77 LEU A C 1
ATOM 545 O O . LEU A 1 77 ? 17.837 -4.955 -9.615 1.00 97.75 77 LEU A O 1
ATOM 549 N N . LEU A 1 78 ? 18.284 -4.143 -11.657 1.00 97.88 78 LEU A N 1
ATOM 550 C CA . LEU A 1 78 ? 19.068 -3.008 -11.172 1.00 97.88 78 LEU A CA 1
ATOM 551 C C . LEU A 1 78 ? 18.179 -1.988 -10.463 1.00 97.88 78 LEU A C 1
ATOM 553 O O . LEU A 1 78 ? 18.566 -1.471 -9.419 1.00 97.88 78 LEU A O 1
ATOM 557 N N . LEU A 1 79 ? 16.978 -1.738 -10.988 1.00 97.94 79 LEU A N 1
ATOM 558 C CA . LEU A 1 79 ? 15.997 -0.871 -10.348 1.00 97.94 79 LEU A CA 1
ATOM 559 C C . LEU A 1 79 ? 15.587 -1.419 -8.975 1.00 97.94 79 LEU A C 1
ATOM 561 O O . LEU A 1 79 ? 15.581 -0.662 -8.012 1.00 97.94 79 LEU A O 1
ATOM 565 N N . ALA A 1 80 ? 15.323 -2.724 -8.873 1.00 97.44 80 ALA A N 1
ATOM 566 C CA . ALA A 1 80 ? 15.038 -3.418 -7.619 1.00 97.44 80 ALA A CA 1
ATOM 567 C C . ALA A 1 80 ? 16.190 -3.295 -6.604 1.00 97.44 80 ALA A C 1
ATOM 569 O O . ALA A 1 80 ? 15.973 -2.954 -5.440 1.00 97.44 80 ALA A O 1
ATOM 570 N N . ALA A 1 81 ? 17.434 -3.510 -7.045 1.00 97.38 81 ALA A N 1
ATOM 571 C CA . ALA A 1 81 ? 18.618 -3.365 -6.197 1.00 97.38 81 ALA A CA 1
ATOM 572 C C . ALA A 1 81 ? 18.810 -1.917 -5.708 1.00 97.38 81 ALA A C 1
ATOM 574 O O . ALA A 1 81 ? 19.045 -1.682 -4.521 1.00 97.38 81 ALA A O 1
ATOM 575 N N . CYS A 1 82 ? 18.660 -0.933 -6.600 1.00 96.81 82 CYS A N 1
ATOM 576 C CA . CYS A 1 82 ? 18.675 0.481 -6.229 1.00 96.81 82 CYS A CA 1
ATOM 577 C C . CYS A 1 82 ? 17.528 0.822 -5.273 1.00 96.81 82 CYS A C 1
ATOM 579 O O . CYS A 1 82 ? 17.748 1.541 -4.304 1.00 96.81 82 CYS A O 1
ATOM 581 N N . GLY A 1 83 ? 16.333 0.285 -5.512 1.00 96.75 83 GLY A N 1
ATOM 582 C CA . GLY A 1 83 ? 15.142 0.462 -4.687 1.00 96.75 83 GLY A CA 1
ATOM 583 C C . GLY A 1 83 ? 15.324 -0.014 -3.250 1.00 96.75 83 GLY A C 1
ATOM 584 O O . GLY A 1 83 ? 14.990 0.708 -2.308 1.00 96.75 83 GLY A O 1
ATOM 585 N N . ALA A 1 84 ? 15.962 -1.172 -3.065 1.00 96.56 84 ALA A N 1
ATOM 586 C CA . ALA A 1 84 ? 16.337 -1.674 -1.745 1.00 96.56 84 ALA A CA 1
ATOM 587 C C . ALA A 1 84 ? 17.285 -0.705 -1.015 1.00 96.56 84 ALA A C 1
ATOM 589 O O . ALA A 1 84 ? 17.034 -0.341 0.134 1.00 96.56 84 ALA A O 1
ATOM 590 N N . ILE A 1 85 ? 18.329 -0.213 -1.693 1.00 97.31 85 ILE A N 1
ATOM 591 C CA . ILE A 1 85 ? 19.265 0.771 -1.119 1.00 97.31 85 ILE A CA 1
ATOM 592 C C . ILE A 1 85 ? 18.543 2.085 -0.785 1.00 97.31 85 ILE A C 1
ATOM 594 O O . ILE A 1 85 ? 18.734 2.636 0.298 1.00 97.31 85 ILE A O 1
ATOM 598 N N . CYS A 1 86 ? 17.687 2.578 -1.682 1.00 97.06 86 CYS A N 1
ATOM 599 C CA . CYS A 1 86 ? 16.904 3.797 -1.469 1.00 97.06 86 CYS A CA 1
ATOM 600 C C . CYS A 1 86 ? 15.955 3.657 -0.275 1.00 97.06 86 CYS A C 1
ATOM 602 O O . CYS A 1 86 ? 15.845 4.591 0.515 1.00 97.06 86 CYS A O 1
ATOM 604 N N . SER A 1 87 ? 15.330 2.488 -0.109 1.00 95.88 87 SER A N 1
ATOM 605 C CA . SER A 1 87 ? 14.465 2.181 1.035 1.00 95.88 87 SER A CA 1
ATOM 606 C C . SER A 1 87 ? 15.257 2.188 2.343 1.00 95.88 87 SER A C 1
ATOM 608 O O . SER A 1 87 ? 14.840 2.840 3.296 1.00 95.88 87 SER A O 1
ATOM 610 N N . ILE A 1 88 ? 16.442 1.559 2.375 1.00 96.00 88 ILE A N 1
ATOM 611 C CA . ILE A 1 88 ? 17.350 1.599 3.538 1.00 96.00 88 ILE A CA 1
ATOM 612 C C . ILE A 1 88 ? 17.745 3.040 3.872 1.00 96.00 88 ILE A C 1
ATOM 614 O O . ILE A 1 88 ? 17.769 3.419 5.037 1.00 96.00 88 ILE A O 1
ATOM 618 N N . ILE A 1 89 ? 18.044 3.870 2.871 1.00 95.69 89 ILE A N 1
ATOM 619 C CA . ILE A 1 89 ? 18.345 5.286 3.113 1.00 95.69 89 ILE A CA 1
ATOM 620 C C . ILE A 1 89 ? 17.114 6.002 3.679 1.00 95.69 89 ILE A C 1
ATOM 622 O O . ILE A 1 89 ? 17.238 6.776 4.628 1.00 95.69 89 ILE A O 1
ATOM 626 N N . GLY A 1 90 ? 15.931 5.729 3.128 1.00 94.06 90 GLY A N 1
ATOM 627 C CA . GLY A 1 90 ? 14.668 6.317 3.554 1.00 94.06 90 GLY A CA 1
ATOM 628 C C . GLY A 1 90 ? 14.327 6.046 5.017 1.00 94.06 90 GLY A C 1
ATOM 629 O O . GLY A 1 90 ? 13.820 6.949 5.685 1.00 94.06 90 GLY A O 1
ATOM 630 N N . THR A 1 91 ? 14.637 4.859 5.554 1.00 92.75 91 THR A N 1
ATOM 631 C CA . THR A 1 91 ? 14.320 4.524 6.960 1.00 92.75 91 THR A CA 1
ATOM 632 C C . THR A 1 91 ? 15.026 5.454 7.942 1.00 92.75 91 THR A C 1
ATOM 634 O O . THR A 1 91 ? 14.439 5.844 8.949 1.00 92.75 91 THR A O 1
ATOM 637 N N . PHE A 1 92 ? 16.229 5.944 7.622 1.00 93.06 92 PHE A N 1
ATOM 638 C CA . PHE A 1 92 ? 16.932 6.920 8.465 1.00 93.06 92 PHE A CA 1
ATOM 639 C C . PHE A 1 92 ? 16.219 8.279 8.577 1.00 93.06 92 PHE A C 1
ATOM 641 O O . PHE A 1 92 ? 16.548 9.066 9.477 1.00 93.06 92 PHE A O 1
ATOM 648 N N . PHE A 1 93 ? 15.259 8.569 7.692 1.00 91.38 93 PHE A N 1
ATOM 649 C CA . PHE A 1 93 ? 14.432 9.778 7.720 1.00 91.38 93 PHE A CA 1
ATOM 650 C C . PHE A 1 93 ? 13.112 9.595 8.481 1.00 91.38 93 PHE A C 1
ATOM 652 O O . PHE A 1 93 ? 12.468 10.602 8.793 1.00 91.38 93 PHE A O 1
ATOM 659 N N . VAL A 1 94 ? 12.742 8.359 8.833 1.00 90.06 94 VAL A N 1
ATOM 660 C CA . VAL A 1 94 ? 11.586 8.052 9.686 1.00 90.06 94 VAL A CA 1
ATOM 661 C C . VAL A 1 94 ? 11.986 8.296 11.140 1.00 90.06 94 VAL A C 1
ATOM 663 O O . VAL A 1 94 ? 12.513 7.429 11.832 1.00 90.06 94 VAL A O 1
ATOM 666 N N . LYS A 1 95 ? 11.814 9.538 11.599 1.00 85.12 95 LYS A N 1
ATOM 667 C CA . LYS A 1 95 ? 12.126 9.951 12.973 1.00 85.12 95 LYS A CA 1
ATOM 668 C C . LYS A 1 95 ? 11.027 10.850 13.510 1.00 85.12 95 LYS A C 1
ATOM 670 O O . LYS A 1 95 ? 10.800 11.934 12.977 1.00 85.12 95 LYS A O 1
ATOM 675 N N . THR A 1 96 ? 10.414 10.445 14.615 1.00 83.56 96 THR A N 1
ATOM 676 C CA . THR A 1 96 ? 9.502 11.289 15.388 1.00 83.56 96 THR A CA 1
ATOM 677 C C . THR A 1 96 ? 9.703 11.063 16.885 1.00 83.56 96 THR A C 1
ATOM 679 O O . THR A 1 96 ? 10.142 9.999 17.310 1.00 83.56 96 THR A O 1
ATOM 682 N N . LYS A 1 97 ? 9.408 12.092 17.684 1.00 76.69 97 LYS A N 1
ATOM 683 C CA . LYS A 1 97 ? 9.301 12.008 19.152 1.00 76.69 97 LYS A CA 1
ATOM 684 C C . LYS A 1 97 ? 7.855 12.161 19.635 1.00 76.69 97 LYS A C 1
ATOM 686 O O . LYS A 1 97 ? 7.619 12.275 20.830 1.00 76.69 97 LYS A O 1
ATOM 691 N N . SER A 1 98 ? 6.909 12.266 18.704 1.00 79.81 98 SER A N 1
ATOM 692 C CA . SER A 1 98 ? 5.497 12.505 18.977 1.00 79.81 98 SER A CA 1
ATOM 693 C C . SER A 1 98 ? 4.654 11.591 18.100 1.00 79.81 98 SER A C 1
ATOM 695 O O . SER A 1 98 ? 4.824 11.596 16.879 1.00 79.81 98 SER A O 1
ATOM 697 N N . GLU A 1 99 ? 3.732 10.866 18.728 1.00 75.38 99 GLU A N 1
ATOM 698 C CA . GLU A 1 99 ? 2.749 9.992 18.071 1.00 75.38 99 GLU A CA 1
ATOM 699 C C . GLU A 1 99 ? 1.968 10.737 16.982 1.00 75.38 99 GLU A C 1
ATOM 701 O O . GLU A 1 99 ? 1.890 10.282 15.850 1.00 75.38 99 GLU A O 1
ATOM 706 N N . LYS A 1 100 ? 1.540 11.978 17.258 1.00 75.25 100 LYS A N 1
ATOM 707 C CA . LYS A 1 100 ? 0.793 12.825 16.304 1.00 75.25 100 LYS A CA 1
ATOM 708 C C . LYS A 1 100 ? 1.515 13.087 14.980 1.00 75.25 100 LYS A C 1
ATOM 710 O O . LYS A 1 100 ? 0.885 13.462 14.000 1.00 75.25 100 LYS A O 1
ATOM 715 N N . ASN A 1 101 ? 2.841 12.969 14.966 1.00 82.94 101 ASN A N 1
ATOM 716 C CA . ASN A 1 101 ? 3.663 13.201 13.780 1.00 82.94 101 ASN A CA 1
ATOM 717 C C . ASN A 1 101 ? 4.175 11.900 13.156 1.00 82.94 101 ASN A C 1
ATOM 719 O O . ASN A 1 101 ? 4.976 11.964 12.223 1.00 82.94 101 ASN A O 1
ATOM 723 N N . LEU A 1 102 ? 3.766 10.739 13.671 1.00 85.25 102 LEU A N 1
ATOM 724 C CA . LEU A 1 102 ? 4.249 9.454 13.193 1.00 85.25 102 LEU A CA 1
ATOM 725 C C . LEU A 1 102 ? 3.854 9.207 11.741 1.00 85.25 102 LEU A C 1
ATOM 727 O O . LEU A 1 102 ? 4.735 8.949 10.925 1.00 85.25 102 LEU A O 1
ATOM 731 N N . HIS A 1 103 ? 2.582 9.415 11.404 1.00 84.56 103 HIS A N 1
ATOM 732 C CA . HIS A 1 103 ? 2.094 9.298 10.029 1.00 84.56 103 HIS A CA 1
ATOM 733 C C . HIS A 1 103 ? 2.914 10.141 9.041 1.00 84.56 103 HIS A C 1
ATOM 735 O O . HIS A 1 103 ? 3.396 9.6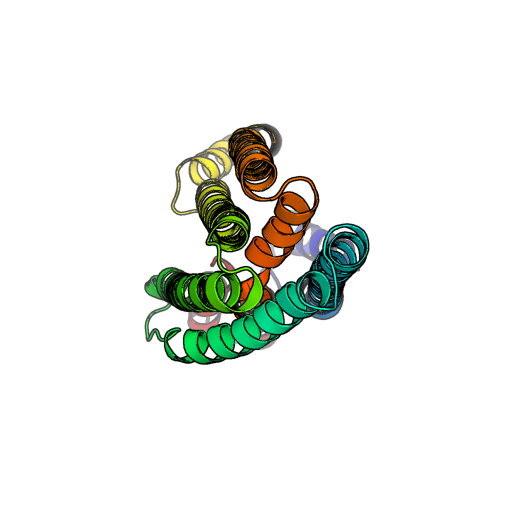71 8.008 1.00 84.56 103 HIS A O 1
ATOM 741 N N . ASN A 1 104 ? 3.181 11.396 9.416 1.00 86.75 104 ASN A N 1
ATOM 742 C CA . ASN A 1 104 ? 4.014 12.304 8.629 1.00 86.75 104 ASN A CA 1
ATOM 743 C C . ASN A 1 104 ? 5.466 11.811 8.513 1.00 86.75 104 ASN A C 1
ATOM 745 O O . ASN A 1 104 ? 6.107 12.024 7.484 1.00 86.75 104 ASN A O 1
ATOM 749 N N . ALA A 1 105 ? 6.007 11.167 9.550 1.00 90.50 105 ALA A N 1
ATOM 750 C CA . ALA A 1 105 ? 7.353 10.600 9.526 1.00 90.50 105 ALA A CA 1
ATOM 751 C C . ALA A 1 105 ? 7.446 9.376 8.598 1.00 90.50 105 ALA A C 1
ATOM 753 O O . ALA A 1 105 ? 8.394 9.295 7.814 1.00 90.50 105 ALA A O 1
ATOM 754 N N . LEU A 1 106 ? 6.457 8.477 8.638 1.00 90.12 106 LEU A N 1
ATOM 755 C CA . LEU A 1 106 ? 6.346 7.308 7.754 1.00 90.12 106 LEU A CA 1
ATOM 756 C C . LEU A 1 106 ? 6.168 7.744 6.290 1.00 90.12 106 LEU A C 1
ATOM 758 O O . LEU A 1 106 ? 6.910 7.317 5.399 1.00 90.12 106 LEU A O 1
ATOM 762 N N . THR A 1 107 ? 5.280 8.712 6.053 1.00 89.81 107 THR A N 1
ATOM 763 C CA . THR A 1 107 ? 5.071 9.330 4.735 1.00 89.81 107 THR A CA 1
ATOM 764 C C . THR A 1 107 ? 6.349 9.988 4.219 1.00 89.81 107 THR A C 1
ATOM 766 O O . THR A 1 107 ? 6.734 9.801 3.065 1.00 89.81 107 THR A O 1
ATOM 769 N N . LYS A 1 108 ? 7.076 10.720 5.072 1.00 91.56 108 LYS A N 1
ATOM 770 C CA . LYS A 1 108 ? 8.355 11.338 4.700 1.00 91.56 108 LYS A CA 1
ATOM 771 C C . LYS A 1 108 ? 9.395 10.297 4.286 1.00 91.56 108 LYS A C 1
ATOM 773 O O . LYS A 1 108 ? 10.087 10.519 3.294 1.00 91.56 108 LYS A O 1
ATOM 778 N N . GLY A 1 109 ? 9.504 9.179 5.006 1.00 93.19 109 GLY A N 1
ATOM 779 C CA . GLY A 1 109 ? 10.381 8.067 4.624 1.00 93.19 109 GLY A CA 1
ATOM 780 C C . GLY A 1 109 ? 10.039 7.520 3.236 1.00 93.19 109 GLY A C 1
ATOM 781 O O . GLY A 1 109 ? 10.925 7.360 2.390 1.00 93.19 109 GLY A O 1
ATOM 782 N N . THR A 1 110 ? 8.749 7.321 2.972 1.00 93.38 110 THR A N 1
ATOM 783 C CA . THR A 1 110 ? 8.219 6.867 1.675 1.00 93.38 110 THR A CA 1
ATOM 784 C C . THR A 1 110 ? 8.553 7.844 0.549 1.00 93.38 110 THR A C 1
ATOM 786 O O . THR A 1 110 ? 9.109 7.444 -0.475 1.00 93.38 110 THR A O 1
ATOM 789 N N . LEU A 1 111 ? 8.316 9.142 0.751 1.00 94.06 111 LEU A N 1
ATOM 790 C CA . LEU A 1 111 ? 8.607 10.179 -0.244 1.00 94.06 111 LEU A CA 1
ATOM 791 C C . LEU A 1 111 ? 10.106 10.321 -0.529 1.00 94.06 111 LEU A C 1
ATOM 793 O O . LEU A 1 111 ? 10.493 10.476 -1.687 1.00 94.06 111 LEU A O 1
ATOM 797 N N . VAL A 1 112 ? 10.960 10.242 0.498 1.00 95.44 112 VAL A N 1
ATOM 798 C CA . VAL A 1 112 ? 12.422 10.265 0.320 1.00 95.44 112 VAL A CA 1
ATOM 799 C C . VAL A 1 112 ? 12.881 9.049 -0.481 1.00 95.44 112 VAL A C 1
ATOM 801 O O . VAL A 1 112 ? 13.637 9.206 -1.438 1.00 95.44 112 VAL A O 1
ATOM 804 N N . SER A 1 113 ? 12.388 7.856 -0.140 1.00 96.12 113 SER A N 1
ATOM 805 C CA . SER A 1 113 ? 12.703 6.623 -0.874 1.00 96.12 113 SER A CA 1
ATOM 806 C C . SER A 1 113 ? 12.286 6.745 -2.341 1.00 96.12 113 SER A C 1
ATOM 808 O O . SER A 1 113 ? 13.091 6.486 -3.234 1.00 96.12 113 SER A O 1
ATOM 810 N N . GLY A 1 114 ? 11.063 7.222 -2.597 1.00 95.75 114 GLY A N 1
ATOM 811 C CA . GLY A 1 114 ? 10.543 7.420 -3.949 1.00 95.75 114 GLY A CA 1
ATOM 812 C C . GLY A 1 114 ? 11.367 8.429 -4.747 1.00 95.75 114 GLY A C 1
ATOM 813 O O . GLY A 1 114 ? 11.752 8.157 -5.881 1.00 95.75 114 GLY A O 1
ATOM 814 N N . PHE A 1 115 ? 11.721 9.566 -4.147 1.00 96.88 115 PHE A N 1
ATOM 815 C CA . PHE A 1 115 ? 12.555 10.576 -4.800 1.00 96.88 115 PHE A CA 1
ATOM 816 C C . PHE A 1 115 ? 13.931 10.030 -5.212 1.00 96.88 115 PHE A C 1
ATOM 818 O O . PHE A 1 115 ? 14.389 10.278 -6.330 1.00 96.88 115 PHE A O 1
ATOM 825 N N . LEU A 1 116 ? 14.576 9.241 -4.347 1.00 97.38 116 LEU A N 1
ATOM 826 C CA . LEU A 1 116 ? 15.854 8.602 -4.669 1.00 97.38 116 LEU A CA 1
ATOM 827 C C . LEU A 1 116 ? 15.716 7.590 -5.813 1.00 97.38 116 LEU A C 1
ATOM 829 O O . LEU A 1 116 ? 16.561 7.561 -6.712 1.00 97.38 116 LEU A O 1
ATOM 833 N N . VAL A 1 117 ? 14.625 6.819 -5.842 1.00 97.25 117 VAL A N 1
ATOM 834 C CA . VAL A 1 117 ? 14.351 5.890 -6.947 1.00 97.25 117 VAL A CA 1
ATOM 835 C C . VAL A 1 117 ? 14.060 6.621 -8.261 1.00 97.25 117 VAL A C 1
ATOM 837 O O . VAL A 1 117 ? 14.492 6.159 -9.318 1.00 97.25 117 VAL A O 1
ATOM 840 N N . ILE A 1 118 ? 13.401 7.784 -8.244 1.00 97.19 118 ILE A N 1
ATOM 841 C CA . ILE A 1 118 ? 13.226 8.615 -9.450 1.00 97.19 118 ILE A CA 1
ATOM 842 C C . ILE A 1 118 ? 14.589 8.973 -10.054 1.00 97.19 118 ILE A C 1
ATOM 844 O O . ILE A 1 118 ? 14.794 8.802 -11.255 1.00 97.19 118 ILE A O 1
ATOM 848 N N . ILE A 1 119 ? 15.545 9.406 -9.230 1.00 97.38 119 ILE A N 1
ATOM 849 C CA . ILE A 1 119 ? 16.898 9.743 -9.697 1.00 97.38 119 ILE A CA 1
ATOM 850 C C . ILE A 1 119 ? 17.609 8.498 -10.244 1.00 97.38 119 ILE A C 1
ATOM 852 O O . ILE A 1 119 ? 18.163 8.534 -11.346 1.00 97.38 119 ILE A O 1
ATOM 856 N N . ALA A 1 120 ? 17.566 7.387 -9.504 1.00 97.12 120 ALA A N 1
ATOM 857 C CA . ALA A 1 120 ? 18.203 6.138 -9.912 1.00 97.12 120 ALA A CA 1
ATOM 858 C C . ALA A 1 120 ? 17.619 5.597 -11.228 1.00 97.12 120 ALA A C 1
ATOM 860 O O . ALA A 1 120 ? 18.366 5.220 -12.129 1.00 97.12 120 ALA A O 1
ATOM 861 N N . SER A 1 121 ? 16.293 5.610 -11.380 1.00 97.31 121 SER A N 1
ATOM 862 C CA . SER A 1 121 ? 15.608 5.135 -12.589 1.00 97.31 121 SER A CA 1
ATOM 863 C C . SER A 1 121 ? 15.903 6.005 -13.813 1.00 97.31 121 SER A C 1
ATOM 865 O O . SER A 1 121 ? 16.110 5.460 -14.898 1.00 97.31 121 SER A O 1
ATOM 867 N N . ALA A 1 122 ? 16.005 7.331 -13.656 1.00 97.50 122 ALA A N 1
ATOM 868 C CA . ALA A 1 122 ? 16.411 8.234 -14.735 1.00 97.50 122 ALA A CA 1
ATOM 869 C C . ALA A 1 122 ? 17.833 7.921 -15.221 1.00 97.50 122 ALA A C 1
ATOM 871 O O . ALA A 1 122 ? 18.069 7.782 -16.425 1.00 97.50 122 ALA A O 1
ATOM 872 N N . PHE A 1 123 ? 18.766 7.746 -14.279 1.00 97.50 123 PHE A N 1
ATOM 873 C CA . PHE A 1 123 ? 20.147 7.380 -14.579 1.00 97.50 123 PHE A CA 1
ATOM 874 C C . PHE A 1 123 ? 20.237 6.016 -15.280 1.00 97.50 123 PHE A C 1
ATOM 876 O O . PHE A 1 123 ? 20.826 5.918 -16.358 1.00 97.50 123 PHE A O 1
ATOM 883 N N . LEU A 1 124 ? 19.598 4.981 -14.724 1.00 97.00 124 LEU A N 1
ATOM 884 C CA . LEU A 1 124 ? 19.590 3.629 -15.295 1.00 97.00 124 LEU A CA 1
ATOM 885 C C . LEU A 1 124 ? 18.962 3.593 -16.693 1.00 97.00 124 LEU A C 1
ATOM 887 O O . LEU A 1 124 ? 19.497 2.938 -17.588 1.00 97.00 124 LEU A O 1
ATOM 891 N N . SER A 1 125 ? 17.855 4.314 -16.902 1.00 97.00 125 SER A N 1
ATOM 892 C CA . SER A 1 125 ? 17.182 4.377 -18.204 1.00 97.00 125 SER A CA 1
ATOM 893 C C . SER A 1 125 ? 18.102 4.984 -19.260 1.00 97.00 125 SER A C 1
ATOM 895 O O . SER A 1 125 ? 18.254 4.421 -20.344 1.00 97.00 125 SER A O 1
ATOM 897 N N . ASN A 1 126 ? 18.764 6.097 -18.932 1.00 95.88 126 ASN A N 1
ATOM 898 C CA . ASN A 1 126 ? 19.673 6.762 -19.857 1.00 95.88 126 ASN A CA 1
ATOM 899 C C . ASN A 1 126 ? 20.895 5.891 -20.192 1.00 95.88 126 ASN A C 1
ATOM 901 O O . ASN A 1 126 ? 21.249 5.775 -21.359 1.00 95.88 126 ASN A O 1
ATOM 905 N N . VAL A 1 127 ? 21.502 5.233 -19.200 1.00 95.69 127 VAL A N 1
ATOM 906 C CA . VAL A 1 127 ? 22.694 4.389 -19.409 1.00 95.69 127 VAL A CA 1
ATOM 907 C C . VAL A 1 127 ? 22.382 3.131 -20.227 1.00 95.69 127 VAL A C 1
ATOM 909 O O . VAL A 1 127 ? 23.162 2.768 -21.104 1.00 95.69 127 VAL A O 1
ATOM 912 N N . LEU A 1 128 ? 21.259 2.454 -19.963 1.00 95.06 128 LEU A N 1
ATOM 913 C CA . LEU A 1 128 ? 20.949 1.168 -20.605 1.00 95.06 128 LEU A CA 1
ATOM 914 C C . LEU A 1 128 ? 20.243 1.305 -21.957 1.00 95.06 128 LEU A C 1
ATOM 916 O O . LEU A 1 128 ? 20.428 0.459 -22.835 1.00 95.06 128 LEU A O 1
ATOM 920 N N . PHE A 1 129 ? 19.423 2.343 -22.132 1.00 94.69 129 PHE A N 1
ATOM 921 C CA . PHE A 1 129 ? 18.586 2.505 -23.323 1.00 94.69 129 PHE A CA 1
ATOM 922 C C . PHE A 1 129 ? 18.933 3.741 -24.158 1.00 94.69 129 PHE A C 1
ATOM 924 O O . PHE A 1 129 ? 18.333 3.910 -25.218 1.00 94.69 129 PHE A O 1
ATOM 931 N N . ASN A 1 130 ? 19.865 4.599 -23.715 1.00 93.94 130 ASN A N 1
ATOM 932 C CA . ASN A 1 130 ? 20.132 5.915 -24.320 1.00 93.94 130 ASN A CA 1
ATOM 933 C C . ASN A 1 130 ? 18.842 6.735 -24.525 1.00 93.94 130 ASN A C 1
ATOM 935 O O . ASN A 1 130 ? 18.693 7.475 -25.495 1.00 93.94 130 ASN A O 1
ATOM 939 N N . SER A 1 131 ? 17.866 6.540 -23.634 1.00 94.38 131 SER A N 1
ATOM 940 C CA . SER A 1 131 ? 16.535 7.133 -23.707 1.00 94.38 131 SER A CA 1
ATOM 941 C C . SER A 1 131 ? 15.914 7.201 -22.317 1.00 94.38 131 SER A C 1
ATOM 943 O O . SER A 1 131 ? 16.152 6.340 -21.469 1.00 94.38 131 SER A O 1
ATOM 945 N N . LEU A 1 132 ? 15.071 8.206 -22.094 1.00 96.62 132 LEU A N 1
ATOM 946 C CA . LEU A 1 132 ? 14.301 8.376 -20.859 1.00 96.62 132 LEU A CA 1
ATOM 947 C C . LEU A 1 132 ? 12.901 7.750 -20.930 1.00 96.62 132 LEU A C 1
ATOM 949 O O . LEU A 1 132 ? 12.116 7.876 -19.996 1.00 96.62 132 LEU A O 1
ATOM 953 N N . ASN A 1 133 ? 12.575 7.043 -22.011 1.00 96.88 133 ASN A N 1
ATOM 954 C CA . ASN A 1 133 ? 11.261 6.429 -22.186 1.00 96.88 133 ASN A CA 1
ATOM 955 C C . ASN A 1 133 ? 10.925 5.410 -21.082 1.00 96.88 133 ASN A C 1
ATOM 957 O O . ASN A 1 133 ? 9.840 5.451 -20.504 1.00 96.88 133 ASN A O 1
ATOM 961 N N . VAL A 1 134 ? 11.866 4.522 -20.743 1.00 96.88 134 VAL A N 1
ATOM 962 C CA . VAL A 1 134 ? 11.665 3.524 -19.677 1.00 96.88 134 VAL A CA 1
ATOM 963 C C . VAL A 1 134 ? 11.573 4.206 -18.308 1.00 96.88 134 VAL A C 1
ATOM 965 O O . VAL A 1 134 ? 10.755 3.812 -17.476 1.00 96.88 134 VAL A O 1
ATOM 968 N N . PHE A 1 135 ? 12.336 5.283 -18.097 1.00 97.75 135 PHE A N 1
ATOM 969 C CA . PHE A 1 135 ? 12.204 6.143 -16.922 1.00 97.75 135 PHE A CA 1
ATOM 970 C C . PHE A 1 135 ? 10.788 6.710 -16.777 1.00 97.75 135 PHE A C 1
ATOM 972 O O . PHE A 1 135 ? 10.200 6.553 -15.712 1.00 97.75 135 PHE A O 1
ATOM 979 N N . TYR A 1 136 ? 10.205 7.308 -17.822 1.00 98.12 136 TYR A N 1
ATOM 980 C CA . TYR A 1 136 ? 8.856 7.880 -17.727 1.00 98.12 136 TYR A CA 1
ATOM 981 C C . TYR A 1 136 ? 7.794 6.826 -17.385 1.00 98.12 136 TYR A C 1
ATOM 983 O O . TYR A 1 136 ? 6.897 7.105 -16.592 1.00 98.12 136 TYR A O 1
ATOM 991 N N . ALA A 1 137 ? 7.919 5.607 -17.920 1.00 98.06 137 ALA A N 1
ATOM 992 C CA . ALA A 1 137 ? 7.038 4.496 -17.559 1.00 98.06 137 ALA A CA 1
ATOM 993 C C . ALA A 1 137 ? 7.216 4.062 -16.090 1.00 98.06 137 ALA A C 1
ATOM 995 O O . ALA A 1 137 ? 6.235 3.901 -15.366 1.00 98.06 137 ALA A O 1
ATOM 996 N N . THR A 1 138 ? 8.465 3.945 -15.630 1.00 98.06 138 THR A N 1
ATOM 997 C CA . THR A 1 138 ? 8.797 3.609 -14.232 1.00 98.06 138 THR A CA 1
ATOM 998 C C . THR A 1 138 ? 8.263 4.667 -13.263 1.00 98.06 138 THR A C 1
ATOM 1000 O O . THR A 1 138 ? 7.607 4.346 -12.274 1.00 98.06 138 THR A O 1
ATOM 1003 N N . ALA A 1 139 ? 8.522 5.941 -13.565 1.00 98.00 139 ALA A N 1
ATOM 1004 C CA . ALA A 1 139 ? 8.119 7.077 -12.751 1.00 98.00 139 ALA A CA 1
ATOM 1005 C C . ALA A 1 139 ? 6.594 7.195 -12.665 1.00 98.00 139 ALA A C 1
ATOM 1007 O O . ALA A 1 139 ? 6.077 7.474 -11.588 1.00 98.00 139 ALA A O 1
ATOM 1008 N N . ALA A 1 140 ? 5.868 6.930 -13.758 1.00 98.19 140 ALA A N 1
ATOM 1009 C CA . ALA A 1 140 ? 4.407 6.895 -13.743 1.00 98.19 140 ALA A CA 1
ATOM 1010 C C . ALA A 1 140 ? 3.873 5.850 -12.751 1.00 98.19 140 ALA A C 1
ATOM 1012 O O . ALA A 1 140 ? 2.974 6.155 -11.973 1.00 98.19 140 ALA A O 1
ATOM 1013 N N . GLY A 1 141 ? 4.469 4.655 -12.727 1.00 98.06 141 GLY A N 1
ATOM 1014 C CA . GLY A 1 141 ? 4.129 3.601 -11.772 1.00 98.06 141 GLY A CA 1
ATOM 1015 C C . GLY A 1 141 ? 4.380 3.988 -10.316 1.00 98.06 141 GLY A C 1
ATOM 1016 O O . GLY A 1 141 ? 3.493 3.858 -9.474 1.00 98.06 141 GLY A O 1
ATOM 1017 N N . LEU A 1 142 ? 5.564 4.533 -10.027 1.00 97.56 142 LEU A N 1
ATOM 1018 C CA . LEU A 1 142 ? 5.923 5.001 -8.686 1.00 97.56 142 LEU A CA 1
ATOM 1019 C C . LEU A 1 142 ? 4.999 6.126 -8.197 1.00 97.56 142 LEU A C 1
ATOM 1021 O O . LEU A 1 142 ? 4.483 6.074 -7.082 1.00 97.56 142 LEU A O 1
ATOM 1025 N N . ILE A 1 143 ? 4.769 7.138 -9.039 1.00 96.94 143 ILE A N 1
ATOM 1026 C CA . ILE A 1 143 ? 3.879 8.263 -8.724 1.00 96.94 143 ILE A CA 1
ATOM 1027 C C . ILE A 1 143 ? 2.457 7.755 -8.482 1.00 96.94 143 ILE A C 1
ATOM 1029 O O . ILE A 1 143 ? 1.808 8.195 -7.537 1.00 96.94 143 ILE A O 1
ATOM 1033 N N . ALA A 1 144 ? 1.984 6.808 -9.291 1.00 97.69 144 ALA A N 1
ATOM 1034 C CA . ALA A 1 144 ? 0.676 6.199 -9.106 1.00 97.69 144 ALA A CA 1
ATOM 1035 C C . ALA A 1 144 ? 0.557 5.466 -7.771 1.00 97.69 144 ALA A C 1
ATOM 1037 O O . ALA A 1 144 ? -0.444 5.655 -7.090 1.00 97.69 144 ALA A O 1
ATOM 1038 N N . GLY A 1 145 ? 1.578 4.706 -7.363 1.00 95.81 145 GLY A N 1
ATOM 1039 C CA . GLY A 1 145 ? 1.612 4.064 -6.046 1.00 95.81 145 GLY A CA 1
ATOM 1040 C C . GLY A 1 145 ? 1.474 5.072 -4.904 1.00 95.81 145 GLY A C 1
ATOM 1041 O O . GLY A 1 145 ? 0.627 4.905 -4.031 1.00 95.81 145 GLY A O 1
ATOM 1042 N N . ILE A 1 146 ? 2.229 6.175 -4.958 1.00 93.50 146 ILE A N 1
ATOM 1043 C CA . ILE A 1 146 ? 2.148 7.249 -3.952 1.00 93.50 146 ILE A CA 1
ATOM 1044 C C . ILE A 1 146 ? 0.758 7.901 -3.949 1.00 93.50 146 ILE A C 1
ATOM 1046 O O . ILE A 1 146 ? 0.176 8.104 -2.887 1.00 93.50 146 ILE A O 1
ATOM 1050 N N . ILE A 1 147 ? 0.205 8.215 -5.125 1.00 95.38 147 ILE A N 1
ATOM 1051 C CA . ILE A 1 147 ? -1.136 8.806 -5.245 1.00 95.38 147 ILE A CA 1
ATOM 1052 C C . ILE A 1 147 ? -2.201 7.861 -4.677 1.00 95.38 147 ILE A C 1
ATOM 1054 O O . ILE A 1 147 ? -3.078 8.315 -3.948 1.00 95.38 147 ILE A O 1
ATOM 1058 N N . ILE A 1 148 ? -2.127 6.562 -4.981 1.00 96.19 148 ILE A N 1
ATOM 1059 C CA . ILE A 1 148 ? -3.052 5.553 -4.448 1.00 96.19 148 ILE A CA 1
ATOM 1060 C C . ILE A 1 148 ? -2.943 5.487 -2.923 1.00 96.19 148 ILE A C 1
ATOM 1062 O O . ILE A 1 148 ? -3.978 5.470 -2.261 1.00 96.19 148 ILE A O 1
ATOM 1066 N N . GLY A 1 149 ? -1.732 5.534 -2.363 1.00 92.75 149 GLY A N 1
ATOM 1067 C CA . GLY A 1 149 ? -1.525 5.611 -0.914 1.00 92.75 149 GLY A CA 1
ATOM 1068 C C . GLY A 1 149 ? -2.215 6.826 -0.284 1.00 92.75 149 GLY A C 1
ATOM 1069 O O . GLY A 1 149 ? -3.000 6.670 0.644 1.00 92.75 149 GLY A O 1
ATOM 1070 N N . LEU A 1 150 ? -2.018 8.022 -0.850 1.00 91.81 150 LEU A N 1
ATOM 1071 C CA . LEU A 1 150 ? -2.647 9.261 -0.359 1.00 91.81 150 LEU A CA 1
ATOM 1072 C C . LEU A 1 150 ? -4.179 9.244 -0.476 1.00 91.81 150 LEU A C 1
ATOM 1074 O O . LEU A 1 150 ? -4.883 9.760 0.391 1.00 91.81 150 LEU A O 1
ATOM 1078 N N . ILE A 1 151 ? -4.716 8.665 -1.554 1.00 95.62 151 ILE A N 1
ATOM 1079 C CA . ILE A 1 151 ? -6.166 8.493 -1.712 1.00 95.62 151 ILE A CA 1
ATOM 1080 C C . ILE A 1 151 ? -6.693 7.511 -0.667 1.00 95.62 151 ILE A C 1
ATOM 1082 O O . ILE A 1 151 ? -7.734 7.769 -0.068 1.00 95.62 151 ILE A O 1
ATOM 1086 N N . THR A 1 152 ? -5.984 6.403 -0.452 1.00 95.25 152 THR A N 1
ATOM 1087 C CA . THR A 1 152 ? -6.362 5.386 0.533 1.00 95.25 152 THR A CA 1
ATOM 1088 C C . THR A 1 152 ? -6.418 6.014 1.920 1.00 95.25 152 THR A C 1
ATOM 1090 O O . THR A 1 152 ? -7.465 5.947 2.553 1.00 95.25 152 THR A O 1
ATOM 1093 N N . GLU A 1 153 ? -5.383 6.762 2.313 1.00 91.69 153 GLU A N 1
ATOM 1094 C CA . GLU A 1 153 ? -5.340 7.512 3.575 1.00 91.69 153 GLU A CA 1
ATOM 1095 C C . GLU A 1 153 ? -6.554 8.438 3.752 1.00 91.69 153 GLU A C 1
ATOM 1097 O O . GLU A 1 153 ? -7.184 8.456 4.809 1.00 91.69 153 GLU A O 1
ATOM 1102 N N . TYR A 1 154 ? -6.935 9.188 2.713 1.00 94.94 154 TYR A N 1
ATOM 1103 C CA . TYR A 1 154 ? -8.099 10.075 2.776 1.00 94.94 154 TYR A CA 1
ATOM 1104 C C . TYR A 1 154 ? -9.407 9.327 3.088 1.00 94.94 154 TYR A C 1
ATOM 1106 O O . TYR A 1 154 ? -10.292 9.868 3.757 1.00 94.94 154 TYR A O 1
ATOM 1114 N N . TYR A 1 155 ? -9.542 8.092 2.600 1.00 96.94 155 TYR A N 1
ATOM 1115 C CA . TYR A 1 155 ? -10.730 7.266 2.803 1.00 96.94 155 TYR A CA 1
ATOM 1116 C C . TYR A 1 155 ? -10.672 6.384 4.058 1.00 96.94 155 TYR A C 1
ATOM 1118 O O . TYR A 1 155 ? -11.737 5.951 4.498 1.00 96.94 155 TYR A O 1
ATOM 1126 N N . THR A 1 156 ? -9.494 6.149 4.647 1.00 95.69 156 THR A N 1
ATOM 1127 C CA . THR A 1 156 ? -9.311 5.247 5.802 1.00 95.69 156 THR A CA 1
ATOM 1128 C C . THR A 1 156 ? -8.943 5.952 7.106 1.00 95.69 156 THR A C 1
ATOM 1130 O O . THR A 1 156 ? -9.266 5.436 8.172 1.00 95.69 156 THR A O 1
ATOM 1133 N N . SER A 1 157 ? -8.354 7.153 7.071 1.00 92.19 157 SER A N 1
ATOM 1134 C CA . SER A 1 157 ? -7.983 7.876 8.293 1.00 92.19 157 SER A CA 1
ATOM 1135 C C . SER A 1 157 ? -9.167 8.617 8.928 1.00 92.19 157 SER A C 1
ATOM 1137 O O . SER A 1 157 ? -9.909 9.368 8.281 1.00 92.19 157 SER A O 1
ATOM 1139 N N . TYR A 1 158 ? -9.286 8.493 10.254 1.00 91.12 158 TYR A N 1
ATOM 1140 C CA . TYR A 1 158 ? -10.293 9.171 11.080 1.00 91.12 158 TYR A CA 1
ATOM 1141 C C . TYR A 1 158 ? -10.149 10.704 11.112 1.00 91.12 158 TYR A C 1
ATOM 1143 O O . TYR A 1 158 ? -11.032 11.412 11.609 1.00 91.12 158 TYR A O 1
ATOM 1151 N N . HIS A 1 159 ? -9.066 11.258 10.560 1.00 90.00 159 HIS A N 1
ATOM 1152 C CA . HIS A 1 159 ? -8.888 12.701 10.415 1.00 90.00 159 HIS A CA 1
ATOM 1153 C C . HIS A 1 159 ? -9.745 13.309 9.298 1.00 90.00 159 HIS A C 1
ATOM 1155 O O . HIS A 1 159 ? -10.120 14.487 9.396 1.00 90.00 159 HIS A O 1
ATOM 1161 N N . TYR A 1 160 ? -10.114 12.532 8.280 1.00 94.94 160 TYR A N 1
ATOM 1162 C CA . TYR A 1 160 ? -10.812 13.036 7.098 1.00 94.94 160 TYR A CA 1
ATOM 1163 C C . TYR A 1 160 ? -12.327 12.826 7.154 1.00 94.94 160 TYR A C 1
ATOM 1165 O O . TYR A 1 160 ? -12.881 12.125 8.003 1.00 94.94 160 TYR A O 1
ATOM 1173 N N . SER A 1 161 ? -13.033 13.511 6.253 1.00 96.81 161 SER A N 1
ATOM 1174 C CA . SER A 1 161 ? -14.495 13.507 6.207 1.00 96.81 161 SER A CA 1
ATOM 1175 C C . SER A 1 161 ? -15.142 12.139 5.952 1.00 96.81 161 SER A C 1
ATOM 1177 O O . SER A 1 161 ? -16.188 11.923 6.566 1.00 96.81 161 SER A O 1
ATOM 1179 N N . PRO A 1 162 ? -14.599 11.219 5.120 1.00 97.38 162 PRO A N 1
ATOM 1180 C CA . PRO A 1 162 ? -15.272 9.946 4.846 1.00 97.38 162 PRO A CA 1
ATOM 1181 C C . PRO A 1 162 ? -15.460 9.097 6.109 1.00 97.38 162 PRO A C 1
ATOM 1183 O O . PRO A 1 162 ? -16.581 8.716 6.440 1.00 97.38 162 PRO A O 1
ATOM 1186 N N . VAL A 1 163 ? -14.394 8.903 6.889 1.00 97.12 163 VAL A N 1
ATOM 1187 C CA . VAL A 1 163 ? -14.437 8.106 8.126 1.00 97.12 163 VAL A CA 1
ATOM 1188 C C . VAL A 1 163 ? -15.249 8.799 9.218 1.00 97.12 163 VAL A C 1
ATOM 1190 O O . VAL A 1 163 ? -16.062 8.164 9.891 1.00 97.12 163 VAL A O 1
ATOM 1193 N N . LYS A 1 164 ? -15.133 10.129 9.348 1.00 96.81 164 LYS A N 1
ATOM 1194 C CA . LYS A 1 164 ? -15.979 10.914 10.267 1.00 96.81 164 LYS A CA 1
ATOM 1195 C C . LYS A 1 164 ? -17.469 10.780 9.942 1.00 96.81 164 LYS A C 1
ATOM 1197 O O . LYS A 1 164 ? -18.290 10.755 10.858 1.00 96.81 164 LYS A O 1
ATOM 1202 N N . ALA A 1 165 ? -17.833 10.689 8.662 1.00 96.25 165 ALA A N 1
ATOM 1203 C CA . ALA A 1 165 ? -19.217 10.482 8.243 1.00 96.25 165 ALA A CA 1
ATOM 1204 C C . ALA A 1 165 ? -19.725 9.076 8.605 1.00 96.25 165 ALA A C 1
ATOM 1206 O O . ALA A 1 165 ? -20.859 8.950 9.078 1.00 96.25 165 ALA A O 1
ATOM 1207 N N . ILE A 1 166 ? -18.889 8.041 8.456 1.00 97.56 166 ILE A N 1
ATOM 1208 C CA . ILE A 1 166 ? -19.211 6.669 8.887 1.00 97.56 166 ILE A CA 1
ATOM 1209 C C . ILE A 1 166 ? -19.412 6.629 10.404 1.00 97.56 166 ILE A C 1
ATOM 1211 O O . ILE A 1 166 ? -20.468 6.202 10.866 1.00 97.56 166 ILE A O 1
ATOM 1215 N N . SER A 1 167 ? -18.462 7.166 11.174 1.00 96.69 167 SER A N 1
ATOM 1216 C CA . SER A 1 167 ? -18.546 7.242 12.639 1.00 96.69 167 SER A CA 1
ATOM 1217 C C . SER A 1 167 ? -19.811 7.974 13.106 1.00 96.69 167 SER A C 1
ATOM 1219 O O . SER A 1 167 ? -20.547 7.479 13.958 1.00 96.69 167 SER A O 1
ATOM 1221 N N . LYS A 1 168 ? -20.153 9.109 12.479 1.00 97.12 168 LYS A N 1
ATOM 1222 C CA . LYS A 1 168 ? -21.396 9.839 12.774 1.00 97.12 168 LYS A CA 1
ATOM 1223 C C . LYS A 1 168 ? -22.654 9.030 12.437 1.00 97.12 168 LYS A C 1
ATOM 1225 O O . LYS A 1 168 ? -23.660 9.168 13.129 1.00 97.12 168 LYS A O 1
ATOM 1230 N N . SER A 1 169 ? -22.606 8.185 11.406 1.00 96.81 169 SER A N 1
ATOM 1231 C CA . SER A 1 169 ? -23.718 7.299 11.026 1.00 96.81 169 SER A CA 1
ATOM 1232 C C . SER A 1 169 ? -23.975 6.201 12.067 1.00 96.81 169 SER A C 1
ATOM 1234 O O . SER A 1 169 ? -25.078 5.662 12.115 1.00 96.81 169 SER A O 1
ATOM 1236 N N . SER A 1 170 ? -23.015 5.918 12.953 1.00 96.25 170 SER A N 1
ATOM 1237 C CA . SER A 1 170 ? -23.211 4.998 14.081 1.00 96.25 170 SER A CA 1
ATOM 1238 C C . SER A 1 170 ? -24.162 5.532 15.148 1.00 96.25 170 SER A C 1
ATOM 1240 O O . SER A 1 170 ? -24.742 4.741 15.888 1.00 96.25 170 SER A O 1
ATOM 1242 N N . LEU A 1 171 ? -24.425 6.846 15.184 1.00 97.00 171 LEU A N 1
ATOM 1243 C CA . LEU A 1 171 ? -25.427 7.435 16.085 1.00 97.00 171 LEU A CA 1
ATOM 1244 C C . LEU A 1 171 ? -26.859 6.969 15.778 1.00 97.00 171 LEU A C 1
ATOM 1246 O O . LEU A 1 171 ? -27.724 7.050 16.645 1.00 97.00 171 LEU A O 1
ATOM 1250 N N . THR A 1 172 ? -27.122 6.491 14.558 1.00 96.44 172 THR A N 1
ATOM 1251 C CA . THR A 1 172 ? -28.432 5.965 14.138 1.00 96.44 172 THR A CA 1
ATOM 1252 C C . THR A 1 172 ? -28.487 4.432 14.103 1.00 96.44 172 THR A C 1
ATOM 1254 O O . THR A 1 172 ? -29.483 3.866 13.655 1.00 96.44 172 THR A O 1
ATOM 1257 N N . GLY A 1 173 ? -27.453 3.760 14.623 1.00 96.19 173 GLY A N 1
ATOM 1258 C CA . GLY A 1 173 ? -27.382 2.305 14.775 1.00 96.19 173 GLY A CA 1
ATOM 1259 C C . GLY A 1 173 ? -26.488 1.598 13.750 1.00 96.19 173 GLY A C 1
ATOM 1260 O O . GLY A 1 173 ? -26.004 2.186 12.785 1.00 96.19 173 GLY A O 1
ATOM 1261 N N . ALA A 1 174 ? -26.283 0.293 13.955 1.00 96.50 174 ALA A N 1
ATOM 1262 C CA . ALA A 1 174 ? -25.340 -0.508 13.168 1.00 96.50 174 ALA A CA 1
ATOM 1263 C C . ALA A 1 174 ? -25.691 -0.582 11.671 1.00 96.50 174 ALA A C 1
ATOM 1265 O O . ALA A 1 174 ? -24.803 -0.551 10.822 1.00 96.50 174 ALA A O 1
ATOM 1266 N N . ALA A 1 175 ? -26.983 -0.631 11.325 1.00 97.94 175 ALA A N 1
ATOM 1267 C CA . ALA A 1 175 ? -27.418 -0.706 9.931 1.00 97.94 175 ALA A CA 1
ATOM 1268 C C . ALA A 1 175 ? -26.943 0.507 9.112 1.00 97.94 175 ALA A C 1
ATOM 1270 O O . ALA A 1 175 ? -26.437 0.350 8.003 1.00 97.94 175 ALA A O 1
ATOM 1271 N N . THR A 1 176 ? -27.052 1.718 9.667 1.00 97.19 176 THR A N 1
ATOM 1272 C CA . THR A 1 176 ? -26.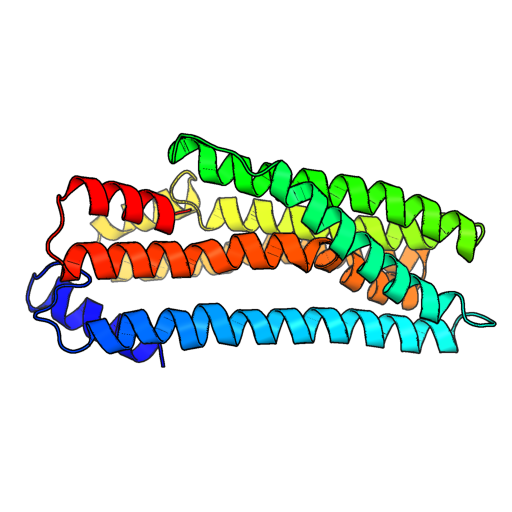589 2.941 8.999 1.00 97.19 176 THR A CA 1
ATOM 1273 C C . THR A 1 176 ? -25.069 3.025 8.933 1.00 97.19 176 THR A C 1
ATOM 1275 O O . THR A 1 176 ? -24.550 3.503 7.926 1.00 97.19 176 THR A O 1
ATOM 1278 N N . THR A 1 177 ? -24.349 2.510 9.935 1.00 97.62 177 THR A N 1
ATOM 1279 C CA . THR A 1 177 ? -22.883 2.366 9.880 1.00 97.62 177 THR A CA 1
ATOM 1280 C C . THR A 1 177 ? -22.457 1.471 8.723 1.00 97.62 177 THR A C 1
ATOM 1282 O O . THR A 1 177 ? -21.621 1.882 7.922 1.00 97.62 177 THR A O 1
ATOM 1285 N N . ILE A 1 178 ? -23.068 0.288 8.585 1.00 97.75 178 ILE A N 1
ATOM 1286 C CA . ILE A 1 178 ? -22.743 -0.673 7.520 1.00 97.75 178 ILE A CA 1
ATOM 1287 C C . ILE A 1 178 ? -23.047 -0.076 6.142 1.00 97.75 178 ILE A C 1
ATOM 1289 O O . ILE A 1 178 ? -22.202 -0.134 5.251 1.00 97.75 178 ILE A O 1
ATOM 1293 N N . ILE A 1 179 ? -24.221 0.542 5.962 1.00 97.88 179 ILE A N 1
ATOM 1294 C CA . ILE A 1 179 ? -24.601 1.180 4.689 1.00 97.88 179 ILE A CA 1
ATOM 1295 C C . ILE A 1 179 ? -23.611 2.292 4.320 1.00 97.88 179 ILE A C 1
ATOM 1297 O O . ILE A 1 179 ? -23.154 2.354 3.179 1.00 97.88 179 ILE A O 1
ATOM 1301 N N . SER A 1 180 ? -23.265 3.153 5.280 1.00 97.44 180 SER A N 1
ATOM 1302 C CA . SER A 1 180 ? -22.322 4.256 5.074 1.00 97.44 180 SER A CA 1
ATOM 1303 C C . SER A 1 180 ? -20.919 3.741 4.734 1.00 97.44 180 SER A C 1
ATOM 1305 O O . SER A 1 180 ? -20.319 4.191 3.759 1.00 97.44 180 SER A O 1
ATOM 1307 N N . GLY A 1 181 ? -20.431 2.735 5.467 1.00 97.56 181 GLY A N 1
ATOM 1308 C CA . GLY A 1 181 ? -19.138 2.097 5.215 1.00 97.56 181 GLY A CA 1
ATOM 1309 C C . GLY A 1 181 ? -19.053 1.452 3.831 1.00 97.56 181 GLY A C 1
ATOM 1310 O O . GLY A 1 181 ? -18.105 1.712 3.094 1.00 97.56 181 GLY A O 1
ATOM 1311 N N . LEU A 1 182 ? -20.075 0.685 3.429 1.00 98.25 182 LEU A N 1
ATOM 1312 C CA . LEU A 1 182 ? -20.142 0.084 2.090 1.00 98.25 182 LEU A CA 1
ATOM 1313 C C . LEU A 1 182 ? -20.165 1.145 0.984 1.00 98.25 182 LEU A C 1
ATOM 1315 O O . LEU A 1 182 ? -19.467 1.000 -0.018 1.00 98.25 182 LEU A O 1
ATOM 1319 N N . ALA A 1 183 ? -20.931 2.224 1.165 1.00 97.75 183 ALA A N 1
ATOM 1320 C CA . ALA A 1 183 ? -20.999 3.311 0.192 1.00 97.75 183 ALA A CA 1
ATOM 1321 C C . ALA A 1 183 ? -19.642 4.014 0.020 1.00 97.75 183 ALA A C 1
ATOM 1323 O O . ALA A 1 183 ? -19.190 4.215 -1.109 1.00 97.75 183 ALA A O 1
ATOM 1324 N N . VAL A 1 184 ? -18.965 4.339 1.127 1.00 97.75 184 VAL A N 1
ATOM 1325 C CA . VAL A 1 184 ? -17.622 4.941 1.105 1.00 97.75 184 VAL A CA 1
ATOM 1326 C C . VAL A 1 184 ? -16.603 3.992 0.471 1.00 97.75 184 VAL A C 1
ATOM 1328 O O . VAL A 1 184 ? -15.799 4.436 -0.346 1.00 97.75 184 VAL A O 1
ATOM 1331 N N . GLY A 1 185 ? -16.670 2.692 0.773 1.00 97.38 185 GLY A N 1
ATOM 1332 C CA . GLY A 1 185 ? -15.807 1.677 0.165 1.00 97.38 185 GLY A CA 1
ATOM 1333 C C . GLY A 1 185 ? -15.997 1.552 -1.348 1.00 97.38 18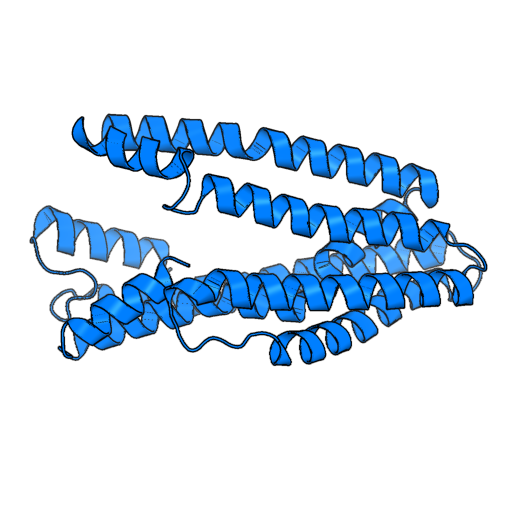5 GLY A C 1
ATOM 1334 O O . GLY A 1 185 ? -15.026 1.480 -2.092 1.00 97.38 185 GLY A O 1
ATOM 1335 N N . MET A 1 186 ? -17.235 1.602 -1.848 1.00 97.56 186 MET A N 1
ATOM 1336 C CA . MET A 1 186 ? -17.479 1.632 -3.297 1.00 97.56 186 MET A CA 1
ATOM 1337 C C . MET A 1 186 ? -16.932 2.917 -3.932 1.00 97.56 186 MET A C 1
ATOM 1339 O O . MET A 1 186 ? -16.296 2.866 -4.985 1.00 97.56 186 MET A O 1
ATOM 1343 N N . GLN A 1 187 ? -17.133 4.065 -3.279 1.00 96.62 187 GLN A N 1
ATOM 1344 C CA . GLN A 1 187 ? -16.652 5.362 -3.758 1.00 96.62 187 GLN A CA 1
ATOM 1345 C C . GLN A 1 187 ? -15.118 5.439 -3.815 1.00 96.62 187 GLN A C 1
ATOM 1347 O O . GLN A 1 187 ? -14.573 6.021 -4.760 1.00 96.62 187 GLN A O 1
ATOM 1352 N N . SER A 1 188 ? -14.415 4.854 -2.841 1.00 97.44 188 SER A N 1
ATOM 1353 C CA . SER A 1 188 ? -12.954 4.951 -2.731 1.00 97.44 188 SER A CA 1
ATOM 1354 C C . SER A 1 188 ? -12.215 4.308 -3.907 1.00 97.44 188 SER A C 1
ATOM 1356 O O . SER A 1 188 ? -11.106 4.728 -4.223 1.00 97.44 188 SER A O 1
ATOM 1358 N N . THR A 1 189 ? -12.842 3.368 -4.623 1.00 97.06 189 THR A N 1
ATOM 1359 C CA . THR A 1 189 ? -12.244 2.671 -5.778 1.00 97.06 189 THR A CA 1
ATOM 1360 C C . THR A 1 189 ? -12.190 3.502 -7.064 1.00 97.06 189 THR A C 1
ATOM 1362 O O . THR A 1 189 ? -11.373 3.224 -7.946 1.00 97.06 189 THR A O 1
ATOM 1365 N N . ALA A 1 190 ? -13.018 4.545 -7.187 1.00 96.50 190 ALA A N 1
ATOM 1366 C CA . ALA A 1 190 ? -13.192 5.269 -8.446 1.00 96.50 190 ALA A CA 1
ATOM 1367 C C . ALA A 1 190 ? -11.919 6.010 -8.891 1.00 96.50 190 ALA A C 1
ATOM 1369 O O . ALA A 1 190 ? -11.515 5.923 -10.051 1.00 96.50 190 ALA A O 1
ATOM 1370 N N . ILE A 1 191 ? -11.271 6.732 -7.973 1.00 96.94 191 ILE A N 1
ATOM 1371 C CA . ILE A 1 191 ? -10.068 7.518 -8.288 1.00 96.94 191 ILE A CA 1
ATOM 1372 C C . ILE A 1 191 ? -8.847 6.606 -8.510 1.00 96.94 191 ILE A C 1
ATOM 1374 O O . ILE A 1 191 ? -8.181 6.793 -9.530 1.00 96.94 191 ILE A O 1
ATOM 1378 N N . PRO A 1 192 ? -8.558 5.594 -7.662 1.00 97.81 192 PRO A N 1
ATOM 1379 C CA . PRO A 1 192 ? -7.481 4.635 -7.914 1.00 97.81 192 PRO A CA 1
ATOM 1380 C C . PRO A 1 192 ? -7.596 3.941 -9.273 1.00 97.81 192 PRO A C 1
ATOM 1382 O O . PRO A 1 192 ? -6.596 3.822 -9.978 1.00 97.81 192 PRO A O 1
ATOM 1385 N N . LEU A 1 193 ? -8.808 3.565 -9.701 1.00 98.00 193 LEU A N 1
ATOM 1386 C CA . LEU A 1 193 ? -9.024 2.975 -11.025 1.00 98.00 193 LEU A CA 1
ATOM 1387 C C . LEU A 1 193 ? -8.618 3.932 -12.157 1.00 98.00 193 LEU A C 1
ATOM 1389 O O . LEU A 1 193 ? -7.945 3.522 -13.104 1.00 98.00 193 LEU A O 1
ATOM 1393 N N . ILE A 1 194 ? -8.990 5.212 -12.053 1.00 98.06 194 ILE A N 1
ATOM 1394 C CA . ILE A 1 194 ? -8.598 6.243 -13.026 1.00 98.06 194 ILE A CA 1
ATOM 1395 C C . ILE A 1 194 ? -7.076 6.429 -13.027 1.00 98.06 194 ILE A C 1
ATOM 1397 O O . ILE A 1 194 ? -6.472 6.509 -14.096 1.00 98.06 194 ILE A O 1
ATOM 1401 N N . VAL A 1 195 ? -6.447 6.463 -11.850 1.00 98.25 195 VAL A N 1
ATOM 1402 C CA . VAL A 1 195 ? -4.988 6.583 -11.711 1.00 98.25 195 VAL A CA 1
ATOM 1403 C C . VAL A 1 195 ? -4.287 5.407 -12.391 1.00 98.25 195 VAL A C 1
ATOM 1405 O O . VAL A 1 195 ? -3.396 5.632 -13.205 1.00 98.25 195 VAL A O 1
ATOM 1408 N N . ILE A 1 196 ? -4.728 4.169 -12.149 1.00 98.06 196 ILE A N 1
ATOM 1409 C CA . ILE A 1 196 ? -4.175 2.970 -12.799 1.00 98.06 196 ILE A CA 1
ATOM 1410 C C . ILE A 1 196 ? -4.355 3.044 -14.320 1.00 98.06 196 ILE A C 1
ATOM 1412 O O . ILE A 1 196 ? -3.397 2.814 -15.058 1.00 98.06 196 ILE A O 1
ATOM 1416 N N . ALA A 1 197 ? -5.544 3.412 -14.807 1.00 98.31 197 ALA A N 1
ATOM 1417 C CA . ALA A 1 197 ? -5.807 3.532 -16.241 1.00 98.31 197 ALA A CA 1
ATOM 1418 C C . ALA A 1 197 ? -4.882 4.562 -16.912 1.00 98.31 197 ALA A C 1
ATOM 1420 O O . ALA A 1 197 ? -4.294 4.286 -17.959 1.00 98.31 197 ALA A O 1
ATOM 1421 N N . LEU A 1 198 ? -4.698 5.731 -16.291 1.00 98.25 198 LEU A N 1
ATOM 1422 C CA . LEU A 1 198 ? -3.776 6.757 -16.779 1.00 98.25 198 LEU A CA 1
ATOM 1423 C C . LEU A 1 198 ? -2.325 6.273 -16.756 1.00 98.25 198 LEU A C 1
ATOM 1425 O O . LEU A 1 198 ? -1.602 6.485 -17.729 1.00 98.25 198 LEU A O 1
ATOM 1429 N N . THR A 1 199 ? -1.906 5.581 -15.699 1.00 98.44 199 THR A N 1
ATOM 1430 C CA . THR A 1 199 ? -0.561 5.003 -15.596 1.00 98.44 199 THR A CA 1
ATOM 1431 C C . THR A 1 199 ? -0.297 3.992 -16.695 1.00 98.44 199 THR A C 1
ATOM 1433 O O . THR A 1 199 ? 0.747 4.070 -17.337 1.00 98.44 199 THR A O 1
ATOM 1436 N N . VAL A 1 200 ? -1.249 3.101 -16.984 1.00 98.38 200 VAL A N 1
ATOM 1437 C CA . VAL A 1 200 ? -1.137 2.138 -18.088 1.00 98.38 200 VAL A CA 1
ATOM 1438 C C . VAL A 1 200 ? -0.995 2.863 -19.426 1.00 98.38 200 VAL A C 1
ATOM 1440 O O . VAL A 1 200 ? -0.107 2.523 -20.206 1.00 98.38 200 VAL A O 1
ATOM 1443 N N . LEU A 1 201 ? -1.808 3.892 -19.690 1.00 98.31 201 LEU A N 1
ATOM 1444 C CA . LEU A 1 201 ? -1.731 4.673 -20.931 1.00 98.31 201 LEU A CA 1
ATOM 1445 C C . LEU A 1 201 ? -0.387 5.399 -21.076 1.00 98.31 201 LEU A C 1
ATOM 1447 O O . LEU A 1 201 ? 0.217 5.377 -22.151 1.00 98.31 201 LEU A O 1
ATOM 1451 N N . VAL A 1 202 ? 0.101 6.022 -20.001 1.00 98.12 202 VAL A N 1
ATOM 1452 C CA . VAL A 1 202 ? 1.399 6.710 -19.973 1.00 98.12 202 VAL A CA 1
ATOM 1453 C C . VAL A 1 202 ? 2.535 5.711 -20.180 1.00 98.12 202 VAL A C 1
ATOM 1455 O O . VAL A 1 202 ? 3.364 5.897 -21.071 1.00 98.12 202 VAL A O 1
ATOM 1458 N N . ALA A 1 203 ? 2.554 4.622 -19.416 1.00 98.12 203 ALA A N 1
ATOM 1459 C CA . ALA A 1 203 ? 3.579 3.591 -19.497 1.00 98.12 203 ALA A CA 1
ATOM 1460 C C . ALA A 1 203 ? 3.627 2.940 -20.889 1.00 98.12 203 ALA A C 1
ATOM 1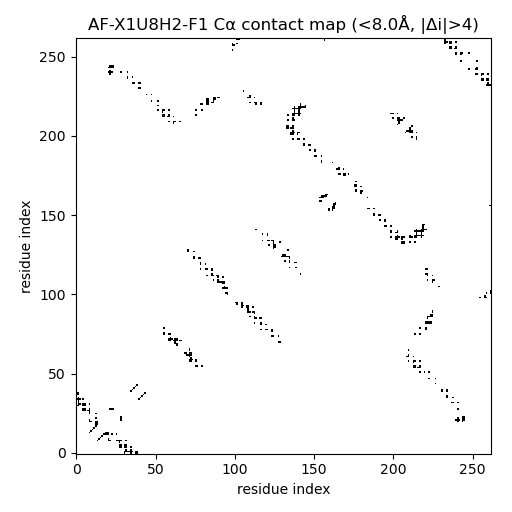462 O O . ALA A 1 203 ? 4.705 2.800 -21.475 1.00 98.12 203 ALA A O 1
ATOM 1463 N N . HIS A 1 204 ? 2.458 2.633 -21.458 1.00 98.06 204 HIS A N 1
ATOM 1464 C CA . HIS A 1 204 ? 2.339 2.090 -22.807 1.00 98.06 204 HIS A CA 1
ATOM 1465 C C . HIS A 1 204 ? 2.836 3.068 -23.875 1.00 98.06 204 HIS A C 1
ATOM 1467 O O . HIS A 1 204 ? 3.559 2.669 -24.785 1.00 98.06 204 HIS A O 1
ATOM 1473 N N . LYS A 1 205 ? 2.511 4.361 -23.753 1.00 98.12 205 LYS A N 1
ATOM 1474 C CA . LYS A 1 205 ? 2.965 5.389 -24.699 1.00 98.12 205 LYS A CA 1
ATOM 1475 C C . LYS A 1 205 ? 4.490 5.484 -24.770 1.00 98.12 205 LYS A C 1
ATOM 1477 O O . LYS A 1 205 ? 5.027 5.699 -25.853 1.00 98.12 205 LYS A O 1
ATOM 1482 N N . PHE A 1 206 ? 5.183 5.359 -23.639 1.00 97.25 206 PHE A N 1
ATOM 1483 C CA . PHE A 1 206 ? 6.635 5.531 -23.601 1.00 97.25 206 PHE A CA 1
ATOM 1484 C C . PHE A 1 206 ? 7.412 4.256 -23.944 1.00 97.25 206 PHE A C 1
ATOM 1486 O O . PHE A 1 206 ? 8.419 4.343 -24.644 1.00 97.25 206 PHE A O 1
ATOM 1493 N N . ALA A 1 207 ? 6.975 3.081 -23.482 1.00 96.00 207 ALA A N 1
ATOM 1494 C CA . ALA A 1 207 ? 7.736 1.838 -23.661 1.00 96.00 207 ALA A CA 1
ATOM 1495 C C . ALA A 1 207 ? 6.868 0.599 -23.965 1.00 96.00 207 ALA A C 1
ATOM 1497 O O . ALA A 1 207 ? 7.299 -0.535 -23.752 1.00 96.00 207 ALA A O 1
ATOM 1498 N N . GLY A 1 208 ? 5.650 0.785 -24.480 1.00 96.69 208 GLY A N 1
ATOM 1499 C CA . GLY A 1 208 ? 4.767 -0.304 -24.899 1.00 96.69 208 GLY A CA 1
ATOM 1500 C C . GLY A 1 208 ? 4.422 -1.262 -23.758 1.00 96.69 208 GLY A C 1
ATOM 1501 O O . GLY A 1 208 ? 4.257 -0.858 -22.608 1.00 96.69 208 GLY A O 1
ATOM 1502 N N . LEU A 1 209 ? 4.324 -2.557 -24.069 1.00 96.81 209 LEU A N 1
ATOM 1503 C CA . LEU A 1 209 ? 4.046 -3.597 -23.068 1.00 96.81 209 LEU A CA 1
ATOM 1504 C C . LEU A 1 209 ? 5.145 -3.693 -22.002 1.00 96.81 209 LEU A C 1
ATOM 1506 O O . LEU A 1 209 ? 4.844 -3.892 -20.828 1.00 96.81 209 LEU A O 1
ATOM 1510 N N . TYR A 1 210 ? 6.404 -3.485 -22.394 1.00 97.88 210 TYR A N 1
ATOM 1511 C CA . TYR A 1 210 ? 7.514 -3.436 -21.446 1.00 97.88 210 TYR A CA 1
ATOM 1512 C C . TYR A 1 210 ? 7.369 -2.266 -20.469 1.00 97.88 210 TYR A C 1
ATOM 1514 O O . TYR A 1 210 ? 7.593 -2.428 -19.275 1.00 97.88 210 TYR A O 1
ATOM 1522 N N . GLY A 1 211 ? 6.923 -1.104 -20.953 1.00 97.69 211 GLY A N 1
ATOM 1523 C CA . GLY A 1 211 ? 6.621 0.054 -20.118 1.00 97.69 211 GLY A CA 1
ATOM 1524 C C . GLY A 1 211 ? 5.576 -0.249 -19.054 1.00 97.69 211 GLY A C 1
ATOM 1525 O O . GLY A 1 211 ? 5.783 0.097 -17.895 1.00 97.69 211 GLY A O 1
ATOM 1526 N N . ILE A 1 212 ? 4.487 -0.934 -19.419 1.00 98.06 212 ILE A N 1
ATOM 1527 C CA . ILE A 1 212 ? 3.445 -1.344 -18.462 1.00 98.06 212 ILE A CA 1
ATOM 1528 C C . ILE A 1 212 ? 4.049 -2.243 -17.375 1.00 98.06 212 ILE A C 1
ATOM 1530 O O . ILE A 1 212 ? 3.869 -1.966 -16.190 1.00 98.06 212 ILE A O 1
ATOM 1534 N N . ALA A 1 213 ? 4.821 -3.264 -17.754 1.00 97.88 213 ALA A N 1
ATOM 1535 C CA . ALA A 1 213 ? 5.444 -4.172 -16.790 1.00 97.88 213 ALA A CA 1
ATOM 1536 C C . ALA A 1 213 ? 6.432 -3.450 -15.860 1.00 97.88 213 ALA A C 1
ATOM 1538 O O . ALA A 1 213 ? 6.361 -3.584 -14.639 1.00 97.88 213 ALA A O 1
ATOM 1539 N N . VAL A 1 214 ? 7.288 -2.594 -16.418 1.00 97.75 214 VAL A N 1
ATOM 1540 C CA . VAL A 1 214 ? 8.256 -1.818 -15.638 1.00 97.75 214 VAL A CA 1
ATOM 1541 C C . VAL A 1 214 ? 7.577 -0.761 -14.762 1.00 97.75 214 VAL A C 1
ATOM 1543 O O . VAL A 1 214 ? 8.092 -0.439 -13.695 1.00 97.75 214 VAL A O 1
ATOM 1546 N N . SER A 1 215 ? 6.408 -0.244 -15.146 1.00 98.31 215 SER A N 1
ATOM 1547 C CA . SER A 1 215 ? 5.625 0.639 -14.275 1.00 98.31 215 SER A CA 1
ATOM 1548 C C . SER A 1 215 ? 5.148 -0.088 -13.013 1.00 98.31 215 SER A C 1
ATOM 1550 O O . SER A 1 215 ? 5.180 0.500 -11.935 1.00 98.31 215 SER A O 1
ATOM 1552 N N . ALA A 1 216 ? 4.819 -1.382 -13.099 1.00 97.94 216 ALA A N 1
ATOM 1553 C CA . ALA A 1 216 ? 4.506 -2.187 -11.917 1.00 97.94 216 ALA A CA 1
ATOM 1554 C C . ALA A 1 216 ? 5.736 -2.339 -11.002 1.00 97.94 216 ALA A C 1
ATOM 1556 O O . ALA A 1 216 ? 5.631 -2.136 -9.794 1.00 97.94 216 ALA A O 1
ATOM 1557 N N . VAL A 1 217 ? 6.925 -2.571 -11.576 1.00 97.88 217 VAL A N 1
ATOM 1558 C CA . VAL A 1 217 ? 8.187 -2.563 -10.807 1.00 97.88 217 VAL A CA 1
ATOM 1559 C C . VAL A 1 217 ? 8.440 -1.188 -10.187 1.00 97.88 217 VAL A C 1
ATOM 1561 O O . VAL A 1 217 ? 8.872 -1.098 -9.046 1.00 97.88 217 VAL A O 1
ATOM 1564 N N . GLY A 1 218 ? 8.143 -0.106 -10.909 1.00 97.44 218 GLY A N 1
ATOM 1565 C CA . GLY A 1 218 ? 8.226 1.264 -10.406 1.00 97.44 218 GLY A CA 1
ATOM 1566 C C . GLY A 1 218 ? 7.322 1.499 -9.196 1.00 97.44 218 GLY A C 1
ATOM 1567 O O . GLY A 1 218 ? 7.775 2.065 -8.205 1.00 97.44 218 GLY A O 1
ATOM 1568 N N . MET A 1 219 ? 6.082 1.010 -9.238 1.00 97.50 219 MET A N 1
ATOM 1569 C CA . MET A 1 219 ? 5.131 1.105 -8.125 1.00 97.50 219 MET A CA 1
ATOM 1570 C C . MET A 1 219 ? 5.654 0.410 -6.862 1.00 97.50 219 MET A C 1
ATOM 1572 O O . MET A 1 219 ? 5.532 0.954 -5.769 1.00 97.50 219 MET A O 1
ATOM 1576 N N . LEU A 1 220 ? 6.307 -0.745 -7.025 1.00 96.50 220 LEU A N 1
ATOM 1577 C CA . LEU A 1 220 ? 6.866 -1.550 -5.932 1.00 96.50 220 LEU A CA 1
ATOM 1578 C C . LEU A 1 220 ? 8.363 -1.300 -5.686 1.00 96.50 220 LEU A C 1
ATOM 1580 O O . LEU A 1 220 ? 9.013 -2.008 -4.924 1.00 96.50 220 LEU A O 1
ATOM 1584 N N . SER A 1 221 ? 8.952 -0.286 -6.313 1.00 95.31 221 SER A N 1
ATOM 1585 C CA . SER A 1 221 ? 10.404 -0.062 -6.262 1.00 95.31 221 SER A CA 1
ATOM 1586 C C . SER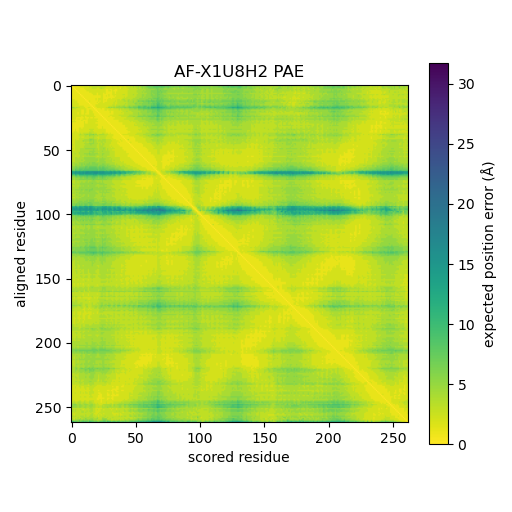 A 1 221 ? 10.909 0.374 -4.883 1.00 95.31 221 SER A C 1
ATOM 1588 O O . SER A 1 221 ? 12.091 0.235 -4.580 1.00 95.31 221 SER A O 1
ATOM 1590 N N . ILE A 1 222 ? 10.012 0.867 -4.031 1.00 94.56 222 ILE A N 1
ATOM 1591 C CA . ILE A 1 222 ? 10.280 1.234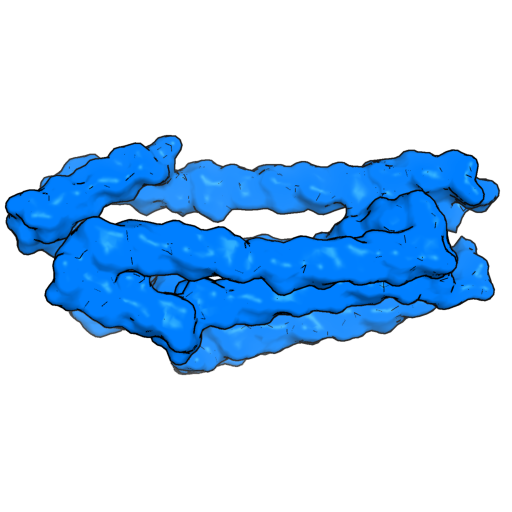 -2.636 1.00 94.56 222 ILE A CA 1
ATOM 1592 C C . ILE A 1 222 ? 9.649 0.246 -1.650 1.00 94.56 222 ILE A C 1
ATOM 1594 O O . ILE A 1 222 ? 9.405 0.599 -0.498 1.00 94.56 222 ILE A O 1
ATOM 1598 N N . ILE A 1 223 ? 9.402 -0.996 -2.087 1.00 94.50 223 ILE A N 1
ATOM 1599 C CA . ILE A 1 223 ? 8.721 -2.027 -1.294 1.00 94.50 223 ILE A CA 1
ATOM 1600 C C . ILE A 1 223 ? 9.324 -2.224 0.098 1.00 94.50 223 ILE A C 1
ATOM 1602 O O . ILE A 1 223 ? 8.584 -2.445 1.043 1.00 94.50 223 ILE A O 1
ATOM 1606 N N . GLY A 1 224 ? 10.644 -2.085 0.263 1.00 93.56 224 GLY A N 1
ATOM 1607 C CA . GLY A 1 224 ? 11.274 -2.210 1.580 1.00 93.56 224 GLY A CA 1
ATOM 1608 C C . GLY A 1 224 ? 10.746 -1.180 2.583 1.00 93.56 224 GLY A C 1
ATOM 1609 O O . GLY A 1 224 ? 10.512 -1.514 3.742 1.00 93.56 224 GLY A O 1
ATOM 1610 N N . MET A 1 225 ? 10.514 0.057 2.135 1.00 93.94 225 MET A N 1
ATOM 1611 C CA . MET A 1 225 ? 9.872 1.090 2.946 1.00 93.94 225 MET A CA 1
ATOM 1612 C C . MET A 1 225 ? 8.376 0.805 3.113 1.00 93.94 225 MET A C 1
ATOM 1614 O O . MET A 1 225 ? 7.887 0.868 4.232 1.00 93.94 225 MET A O 1
ATOM 1618 N N . THR A 1 226 ? 7.667 0.441 2.040 1.00 91.19 226 THR A N 1
ATOM 1619 C CA . THR A 1 226 ? 6.224 0.145 2.093 1.00 91.19 226 THR A CA 1
ATOM 1620 C C . THR A 1 226 ? 5.902 -0.980 3.075 1.00 91.19 226 THR A C 1
ATOM 1622 O O . THR A 1 226 ? 5.092 -0.773 3.967 1.00 91.19 226 THR A O 1
ATOM 1625 N N . VAL A 1 227 ? 6.595 -2.119 2.987 1.00 93.00 227 VAL A N 1
ATOM 1626 C CA . VAL A 1 227 ? 6.437 -3.256 3.913 1.00 93.00 227 VAL A CA 1
ATOM 1627 C C . VAL A 1 227 ? 6.771 -2.842 5.342 1.00 93.00 227 VAL A C 1
ATOM 1629 O O . VAL A 1 227 ? 6.109 -3.280 6.270 1.00 93.00 227 VAL A O 1
ATOM 1632 N N . SER A 1 228 ? 7.776 -1.982 5.540 1.00 92.00 228 SER A N 1
ATOM 1633 C CA . SER A 1 228 ? 8.134 -1.506 6.882 1.00 92.00 228 SER A CA 1
ATOM 1634 C C . SER A 1 228 ? 7.046 -0.620 7.499 1.00 92.00 228 SER A C 1
ATOM 1636 O O . SER A 1 228 ? 6.830 -0.690 8.704 1.00 92.00 228 SER A O 1
ATOM 1638 N N . VAL A 1 229 ? 6.387 0.218 6.690 1.00 90.19 229 VAL A N 1
ATOM 1639 C CA . VAL A 1 229 ? 5.250 1.050 7.121 1.00 90.19 229 VAL A CA 1
ATOM 1640 C C . VAL A 1 229 ? 4.016 0.188 7.384 1.00 90.19 229 VAL A C 1
ATOM 1642 O O . VAL A 1 229 ? 3.326 0.423 8.361 1.00 90.19 229 VAL A O 1
ATOM 1645 N N . ASP A 1 230 ? 3.764 -0.821 6.555 1.00 91.06 230 ASP A N 1
ATOM 1646 C CA . ASP A 1 230 ? 2.612 -1.718 6.702 1.00 91.06 230 ASP A CA 1
ATOM 1647 C C . ASP A 1 230 ? 2.780 -2.641 7.927 1.00 91.06 230 ASP A C 1
ATOM 1649 O O . ASP A 1 230 ? 1.933 -2.711 8.810 1.00 91.06 230 ASP A O 1
ATOM 1653 N N . SER A 1 231 ? 3.959 -3.258 8.081 1.00 92.31 231 SER A N 1
ATOM 1654 C CA . SER A 1 231 ? 4.269 -4.145 9.217 1.00 92.31 231 SER A CA 1
ATOM 1655 C C . SER A 1 231 ? 4.326 -3.419 10.561 1.00 92.31 231 SER A C 1
ATOM 1657 O O . SER A 1 231 ? 4.352 -4.065 11.605 1.00 92.31 231 SER A O 1
ATOM 1659 N N . TYR A 1 232 ? 4.389 -2.088 10.558 1.00 91.88 232 TYR A N 1
ATOM 1660 C CA . TYR A 1 232 ? 4.342 -1.299 11.780 1.00 91.88 232 TYR A CA 1
ATOM 1661 C C . TYR A 1 232 ? 2.980 -1.417 12.489 1.00 91.88 232 TYR A C 1
ATOM 1663 O O . TYR A 1 232 ? 2.973 -1.520 13.716 1.00 91.88 232 TYR A O 1
ATOM 1671 N N . GLY A 1 233 ? 1.871 -1.469 11.740 1.00 91.94 233 GLY A N 1
ATOM 1672 C CA . GLY A 1 233 ? 0.508 -1.527 12.287 1.00 91.94 233 GLY A CA 1
ATOM 1673 C C . GLY A 1 233 ? 0.282 -2.739 13.197 1.00 91.94 233 GLY A C 1
ATOM 1674 O O . GLY A 1 233 ? 0.113 -2.553 14.398 1.00 91.94 233 GLY A O 1
ATOM 1675 N N . PRO A 1 234 ? 0.432 -3.986 12.706 1.00 94.50 234 PRO A N 1
ATOM 1676 C CA . PRO A 1 234 ? 0.204 -5.178 13.532 1.00 94.50 234 PRO A CA 1
ATOM 1677 C C . PRO A 1 234 ? 1.137 -5.286 14.754 1.00 94.50 234 PRO A C 1
ATOM 1679 O O . PRO A 1 234 ? 0.811 -5.932 15.751 1.00 94.50 234 PRO A O 1
ATOM 1682 N N . ILE A 1 235 ? 2.319 -4.654 14.702 1.00 95.38 235 ILE A N 1
ATOM 1683 C CA . ILE A 1 235 ? 3.224 -4.555 15.859 1.00 95.38 235 ILE A CA 1
ATOM 1684 C C . ILE A 1 235 ? 2.660 -3.585 16.908 1.00 95.38 235 ILE A C 1
ATOM 1686 O O . ILE A 1 235 ? 2.777 -3.853 18.108 1.00 95.38 235 ILE A O 1
ATOM 1690 N N . ALA A 1 236 ? 2.088 -2.455 16.482 1.00 94.00 236 ALA A N 1
ATOM 1691 C CA . ALA A 1 236 ? 1.424 -1.503 17.369 1.00 94.00 236 ALA A CA 1
ATOM 1692 C C . ALA A 1 236 ? 0.174 -2.121 18.011 1.00 94.00 236 ALA A C 1
ATOM 1694 O O . ALA A 1 236 ? 0.039 -2.032 19.233 1.00 94.00 236 ALA A O 1
ATOM 1695 N N . ASP A 1 237 ? -0.630 -2.831 17.221 1.00 95.12 237 ASP A N 1
ATOM 1696 C CA . ASP A 1 237 ? -1.803 -3.592 17.662 1.00 95.12 237 ASP A CA 1
ATOM 1697 C C . ASP A 1 237 ? -1.443 -4.590 18.781 1.00 95.12 237 ASP A C 1
ATOM 1699 O O . ASP A 1 237 ? -1.840 -4.441 19.940 1.00 95.12 237 ASP A O 1
ATOM 1703 N N . ASN A 1 238 ? -0.502 -5.505 18.507 1.00 96.69 238 ASN A N 1
ATOM 1704 C CA . ASN A 1 238 ? -0.038 -6.481 19.504 1.00 96.69 238 ASN A CA 1
ATOM 1705 C C . ASN A 1 238 ? 0.561 -5.816 20.754 1.00 96.69 238 ASN A C 1
ATOM 1707 O O . ASN A 1 238 ? 0.481 -6.353 21.861 1.00 96.69 238 ASN A O 1
ATOM 1711 N N . SER A 1 239 ? 1.183 -4.642 20.607 1.00 96.25 239 SER A N 1
ATOM 1712 C CA . SER A 1 239 ? 1.682 -3.882 21.757 1.00 96.25 239 SER A CA 1
ATOM 1713 C C . SER A 1 239 ? 0.536 -3.390 22.645 1.00 96.25 239 SER A C 1
ATOM 1715 O O . SER A 1 239 ? 0.670 -3.425 23.871 1.00 96.25 239 SER A O 1
ATOM 1717 N N . GLY A 1 240 ? -0.580 -2.966 22.048 1.00 95.94 240 GLY A N 1
ATOM 1718 C CA . GLY A 1 240 ? -1.810 -2.620 22.754 1.00 95.94 240 GLY A CA 1
ATOM 1719 C C . GLY A 1 240 ? -2.422 -3.824 23.454 1.00 95.94 240 GLY A C 1
ATOM 1720 O O . GLY A 1 240 ? -2.714 -3.740 24.654 1.00 95.94 240 GLY A O 1
ATOM 1721 N N . GLY A 1 241 ? -2.545 -4.955 22.758 1.00 95.25 241 GLY A N 1
ATOM 1722 C CA . GLY A 1 241 ? -3.078 -6.187 23.341 1.00 95.25 241 GLY A CA 1
ATOM 1723 C C . GLY A 1 241 ? -2.263 -6.671 24.540 1.00 95.25 241 GLY A C 1
ATOM 1724 O O . GLY A 1 241 ? -2.804 -6.962 25.610 1.00 95.25 241 GLY A O 1
ATOM 1725 N N . ILE A 1 242 ? -0.930 -6.649 24.433 1.00 97.25 242 ILE A N 1
ATOM 1726 C CA . ILE A 1 242 ? -0.029 -6.961 25.554 1.00 97.25 242 ILE A CA 1
ATOM 1727 C C . ILE A 1 242 ? -0.207 -5.971 26.711 1.00 97.25 242 ILE A C 1
ATOM 1729 O O . ILE A 1 242 ? -0.194 -6.391 27.873 1.00 97.25 242 ILE A O 1
ATOM 1733 N N . ALA A 1 243 ? -0.356 -4.674 26.427 1.00 96.88 243 ALA A N 1
ATOM 1734 C CA . ALA A 1 243 ? -0.521 -3.657 27.462 1.00 96.88 243 ALA A CA 1
ATOM 1735 C C . ALA A 1 243 ? -1.794 -3.876 28.292 1.00 96.88 243 ALA A C 1
ATOM 1737 O O . ALA A 1 243 ? -1.734 -3.797 29.526 1.00 96.88 243 ALA A O 1
ATOM 1738 N N . GLU A 1 244 ? -2.906 -4.214 27.636 1.00 95.69 244 GLU A N 1
ATOM 1739 C CA . GLU A 1 244 ? -4.175 -4.509 28.307 1.00 95.69 244 GLU A CA 1
ATOM 1740 C C . GLU A 1 244 ? -4.104 -5.826 29.091 1.00 95.69 244 GLU A C 1
ATOM 1742 O O . GLU A 1 244 ? -4.399 -5.864 30.291 1.00 95.69 244 GLU A O 1
ATOM 1747 N N . MET A 1 245 ? -3.606 -6.901 28.469 1.00 96.56 245 MET A N 1
ATOM 1748 C CA . MET A 1 245 ? -3.454 -8.206 29.125 1.00 96.56 245 MET A CA 1
ATOM 1749 C C . MET A 1 245 ? -2.562 -8.142 30.372 1.00 96.56 245 MET A C 1
ATOM 1751 O O . MET A 1 245 ? -2.826 -8.823 31.370 1.00 96.56 245 MET A O 1
ATOM 1755 N N . ALA A 1 246 ? -1.518 -7.310 30.343 1.00 97.06 246 ALA A N 1
ATOM 1756 C CA . ALA A 1 246 ? -0.609 -7.093 31.465 1.00 97.06 246 ALA A CA 1
ATOM 1757 C C . ALA A 1 246 ? -1.125 -6.073 32.498 1.00 97.06 246 ALA A C 1
ATOM 1759 O O . ALA A 1 246 ? -0.465 -5.878 33.524 1.00 97.06 246 ALA A O 1
ATOM 1760 N N . LYS A 1 247 ? -2.292 -5.452 32.269 1.00 95.19 247 LYS A N 1
ATOM 1761 C CA . LYS A 1 247 ? -2.893 -4.417 33.130 1.00 95.19 247 LYS A CA 1
ATOM 1762 C C . LYS A 1 247 ? -1.927 -3.270 33.415 1.00 95.19 247 LYS A C 1
ATOM 1764 O O . LYS A 1 247 ? -1.746 -2.864 34.569 1.00 95.19 247 LYS A O 1
ATOM 1769 N N . LEU A 1 248 ? -1.254 -2.798 32.369 1.00 96.38 248 LEU A N 1
ATOM 1770 C CA . LEU A 1 248 ? -0.368 -1.645 32.472 1.00 96.38 248 LEU A CA 1
ATOM 1771 C C . LEU A 1 248 ? -1.168 -0.362 32.738 1.00 96.38 248 LEU A C 1
ATOM 1773 O O . LEU A 1 248 ? -2.397 -0.351 32.775 1.00 96.38 248 LEU A O 1
ATOM 1777 N N . ASP A 1 249 ? -0.449 0.734 32.974 1.00 95.81 249 ASP A N 1
ATOM 1778 C CA . ASP A 1 249 ? -1.069 2.046 33.151 1.00 95.81 249 ASP A CA 1
ATOM 1779 C C . ASP A 1 249 ? -1.920 2.400 31.910 1.00 95.81 249 ASP A C 1
ATOM 1781 O O . ASP A 1 249 ? -1.423 2.222 30.793 1.00 95.81 249 ASP A O 1
ATOM 1785 N N . PRO A 1 250 ? -3.154 2.927 32.064 1.00 93.06 250 PRO A N 1
ATOM 1786 C CA . PRO A 1 250 ? -4.018 3.301 30.940 1.00 93.06 250 PRO A CA 1
ATOM 1787 C C . PRO A 1 250 ? -3.346 4.224 29.922 1.00 93.06 250 PRO A C 1
ATOM 1789 O O . PRO A 1 250 ? -3.639 4.161 28.732 1.00 93.06 250 PRO A O 1
ATOM 1792 N N . LYS A 1 251 ? -2.381 5.037 30.365 1.00 93.88 251 LYS A N 1
ATOM 1793 C CA . LYS A 1 251 ? -1.582 5.881 29.478 1.00 93.88 251 LYS A CA 1
ATOM 1794 C C . LYS A 1 251 ? -0.787 5.075 28.446 1.00 93.88 251 LYS A C 1
ATOM 1796 O O . LYS A 1 251 ? -0.514 5.585 27.368 1.00 93.88 251 LYS A O 1
ATOM 1801 N N . VAL A 1 252 ? -0.376 3.846 28.766 1.00 94.31 252 VAL A N 1
ATOM 1802 C CA . VAL A 1 252 ? 0.299 2.957 27.809 1.00 94.31 252 VAL A CA 1
ATOM 1803 C C . VAL A 1 252 ? -0.675 2.538 26.712 1.00 94.31 252 VAL A C 1
ATOM 1805 O O . VAL A 1 252 ? -0.299 2.614 25.547 1.00 94.31 252 VAL A O 1
ATOM 1808 N N . ARG A 1 253 ? -1.922 2.191 27.069 1.00 92.00 253 ARG A N 1
ATOM 1809 C CA . ARG A 1 253 ? -2.962 1.826 26.097 1.00 92.00 253 ARG A CA 1
ATOM 1810 C C . ARG A 1 253 ? -3.349 3.007 25.206 1.00 92.00 253 ARG A C 1
ATOM 1812 O O . ARG A 1 253 ? -3.387 2.859 23.995 1.00 92.00 253 ARG A O 1
ATOM 1819 N N . GLU A 1 254 ? -3.504 4.207 25.771 1.00 91.12 254 GLU A N 1
ATOM 1820 C CA . GLU A 1 254 ? -3.772 5.423 24.980 1.00 91.12 254 GLU A CA 1
ATOM 1821 C C . GLU A 1 254 ? -2.686 5.697 23.925 1.00 91.12 254 GLU A C 1
ATOM 1823 O O . GLU A 1 254 ? -2.983 6.158 22.821 1.00 91.12 254 GLU A O 1
ATOM 1828 N N . ILE A 1 255 ? -1.420 5.421 24.260 1.00 91.38 255 ILE A N 1
ATOM 1829 C CA . ILE A 1 255 ? -0.305 5.540 23.317 1.00 91.38 255 ILE A CA 1
ATOM 1830 C C . ILE A 1 255 ? -0.416 4.459 22.244 1.00 91.38 255 ILE A C 1
ATOM 1832 O O . ILE A 1 255 ? -0.322 4.785 21.067 1.00 91.38 255 ILE A O 1
ATOM 1836 N N . THR A 1 256 ? -0.619 3.192 22.612 1.00 93.00 256 THR A N 1
ATOM 1837 C CA . THR A 1 256 ? -0.708 2.100 21.630 1.00 93.00 256 THR A CA 1
ATOM 1838 C C . THR A 1 256 ? -1.917 2.236 20.710 1.00 93.00 256 THR A C 1
ATOM 1840 O O . THR A 1 256 ? -1.751 2.030 19.520 1.00 93.00 256 THR A O 1
ATOM 1843 N N . ASP A 1 257 ? -3.072 2.697 21.197 1.00 90.38 257 ASP A N 1
ATOM 1844 C CA . ASP A 1 257 ? -4.259 2.956 20.363 1.00 90.38 257 ASP A CA 1
ATOM 1845 C C . ASP A 1 257 ? -3.994 4.076 19.341 1.00 90.38 257 ASP A C 1
ATOM 1847 O O . ASP A 1 257 ? -4.433 4.034 18.195 1.00 90.38 257 ASP A O 1
ATOM 1851 N N . SER A 1 258 ? -3.247 5.105 19.752 1.00 88.00 258 SER A N 1
ATOM 1852 C CA . SER A 1 258 ? -2.814 6.203 18.878 1.00 88.00 258 SER A CA 1
ATOM 1853 C C . SER A 1 258 ? -1.799 5.741 17.827 1.00 88.00 258 SER A C 1
ATOM 1855 O O . SER A 1 258 ? -1.738 6.316 16.744 1.00 88.00 258 SER A O 1
ATOM 1857 N N . LEU A 1 259 ? -0.995 4.726 18.149 1.00 89.62 259 LEU A N 1
ATOM 1858 C CA . LEU A 1 259 ? -0.024 4.101 17.252 1.00 89.62 259 LEU A CA 1
ATOM 1859 C C . LEU A 1 259 ? -0.699 3.136 16.263 1.00 89.62 259 LEU A C 1
ATOM 1861 O O . LEU A 1 259 ? -0.338 3.142 15.094 1.00 89.62 259 LEU A O 1
ATOM 1865 N N . ASP A 1 260 ? -1.672 2.355 16.723 1.00 89.12 260 ASP A N 1
ATOM 1866 C CA . ASP A 1 260 ? -2.439 1.389 15.929 1.00 89.12 260 ASP A CA 1
ATOM 1867 C C . ASP A 1 260 ? -3.383 2.068 14.920 1.00 89.12 260 ASP A C 1
ATOM 1869 O O . ASP A 1 260 ? -3.548 1.626 13.788 1.00 89.12 260 ASP A O 1
ATOM 1873 N N . ALA A 1 261 ? -3.934 3.232 15.274 1.00 86.81 261 ALA A N 1
ATOM 1874 C CA . ALA A 1 261 ? -4.816 3.984 14.383 1.00 86.81 261 ALA A CA 1
ATOM 1875 C C . ALA A 1 261 ? -4.115 4.670 13.182 1.00 86.81 261 ALA A C 1
ATOM 1877 O O . ALA A 1 261 ? -4.803 5.337 12.396 1.00 86.81 261 ALA A O 1
ATOM 1878 N N . VAL A 1 262 ? -2.778 4.600 13.085 1.00 81.00 262 VAL A N 1
ATOM 1879 C CA . VAL A 1 262 ? -1.943 5.224 12.032 1.00 81.00 262 VAL A CA 1
ATOM 1880 C C . VAL A 1 262 ? -1.753 4.273 10.862 1.00 81.00 262 VAL A C 1
ATOM 1882 O O . VAL A 1 262 ? -2.085 4.707 9.734 1.00 81.00 262 VAL A O 1
#

pLDDT: mean 95.1, std 3.78, range [75.25, 98.44]

Nearest PDB structures (foldseek):
  6afy-assembly1_B  TM=9.638E-01  e=5.239E-14  Vigna radiata var. radiata
  6afs-assembly1_B  TM=9.536E-01  e=1.114E-13  Vigna radiata var. radiata
  6afx-assembly1_A  TM=9.645E-01  e=1.493E-13  Vigna radiata var. radiata
  6aft-assembly1_A  TM=9.561E-01  e=1.161E-13  Vigna radiata var. radiata
  6afv-assembly1_A  TM=9.727E-01  e=2.002E-13  Vigna radiata var. radiata

Organism: NCBI:txid412755

InterPro domains:
  IPR004131 Pyrophosphate-energised proton pump [PF03030] (1-262)
  IPR004131 Pyrophosphate-energised proton pump [PTHR31998] (1-262)

Sequence (262 aa):
FTKAADVGADLVGKVEAGIPEDDPRNPAVIADNVGDNVGDIAGMGADLFESYVGSIISSMILGGLLFEGTKGVMFPLLLAACGAICSIIGTFFVKTKSEKNLHNALTKGTLVSGFLVIIASAFLSNVLFNSLNVFYATAAGLIAGIIIGLITEYYTSYHYSPVKAISKSSLTGAATTIISGLAVGMQSTAIPLIVIALTVLVAHKFAGLYGIAVSAVGMLSIIGMTVSVDSYGPIADNSGGIAEMAKLDPKVREITDSLDAV